Protein 4K3F (pdb70)

Secondary structure (DSSP, 8-state):
-PEEEEEEE-IIIIIHHHHHHHHHHHTTTEEEEEEE-SSSSHHHHHHHTTSSSEEEEEEHHHHHHHHHHHT---EEEEEEEE---EE--SS-SSGGGPPTT-EEEEESSHHHHHHHHHHHHHTTSSEE-TT--TT--GGGEEE-TT--EEEEE-GGGHHHHGGG---EE-HHHHHHTT--HHHH-SEE--SSSS--EEEEE-TTTTTS---HHHHHTTSHHHHHHHHHHHTTSSEE--

Nearest PDB structures (foldseek):
  4ib2-assembly2_B  TM=9.755E-01  e=3.913E-33  Mediterraneibacter gnavus ATCC 29149
  4yah-assembly1_X  TM=9.672E-01  e=7.968E-31  Escherichia coli K-12
  4ote-assembly2_B  TM=9.518E-01  e=3.586E-29  Clostridioides difficile 630
  6dzx-assembly5_E  TM=9.519E-01  e=4.952E-28  Neisseria meningitidis alpha153
  4ntl-assembly1_A-2  TM=8.467E-01  e=1.248E-28  Enterococcus faecalis V583

CATH classification: 3.40.190.10 (+1 more: 3.40.190.10)

InterPro domains:
  IPR004872 Lipoprotein NlpA family [PF03180] (25-260)
  IPR004872 Lipoprotein NlpA family [PIRSF002854] (9-260)
  IPR004872 Lipoprotein NlpA family [PTHR30429] (2-260)
  IPR004872 Lipoprotein NlpA family [TIGR00363] (45-259)

Sequence (238 aa):
GAESLTVAATPVPHAEILNVVKPLLAKEGVDLKIKKEFTDYVQPNVQVSEKKRLDANFFQHQPYLDEFNKAKGTDLVAVTGVHIEPLGAYSSKYKKLDDELPSSGATVVIPNDATNGGRALLLLLDKKAGVIIKLKDNKSITATPKDIVDNPKNIIKKIRREELEAATLPRVLTQQVDALINTNYALEAKLNPTKDALAIEGSDSPYVNILVARPDNKDSDAQKLAKALHSAEIKQFIQEKYKGAVVPAF

B-factor: mean 22.26, std 10.12, range [9.35, 93.63]

Foldseek 3Di:
DAAEAEEEEAVPPTVVLVVLLQVVLVVVRHHYHYHYDNADQVRVVCQQVVNGFWYWYFFDVSVVVNCVVVVGAKFFQAFFWFQKWFFFAPADQAPVPAAQQFEEEWAPDQQRQLCVVVQCCVRPQFNFDPPDDSRDDPVRTPGHPSNYDYHHDHQLCFLVCRHVGSYTHGLSNCVVSVHQRVPGGNTIDDRPDSIGITMIGHPVPSPPPSVSVNVSSVDPSSQVCQCVVNVPSMHTPD

Structure (mmCIF, N/CA/C/O backbone):
data_4K3F
#
_entry.id   4K3F
#
_cell.length_a   99.577
_cell.length_b   40.509
_cell.length_c   60.813
_cell.angle_alpha   90.000
_cell.angle_beta   90.000
_cell.angle_gamma   90.000
#
_symmetry.space_group_name_H-M   'P 21 21 2'
#
loop_
_entity.id
_entity.type
_entity.pdbx_description
1 polymer 'Probable TonB-dependent receptor'
2 non-polymer SELENOMETHIONINE
3 non-polymer 'CHLORIDE ION'
4 non-polymer 'SULFATE ION'
5 non-polymer GLYCEROL
6 water water
#
loop_
_atom_site.group_PDB
_atom_site.id
_atom_site.type_symbol
_atom_site.label_atom_id
_atom_site.label_alt_id
_atom_site.label_comp_id
_atom_site.label_asym_id
_atom_site.label_entity_id
_atom_site.label_seq_id
_atom_site.pdbx_PDB_ins_code
_atom_site.Cartn_x
_atom_site.Cartn_y
_atom_site.Cartn_z
_atom_site.occupancy
_atom_site.B_iso_or_equiv
_atom_site.auth_seq_id
_atom_site.auth_comp_id
_atom_site.auth_asym_id
_atom_site.auth_atom_id
_atom_site.pdbx_PDB_model_num
ATOM 1 N N . GLY A 1 1 ? 9.804 -13.672 -14.213 1.00 28.98 0 GLY A N 1
ATOM 2 C CA . GLY A 1 1 ? 9.317 -13.617 -12.804 1.00 29.20 0 GLY A CA 1
ATOM 3 C C . GLY A 1 1 ? 9.853 -12.378 -12.111 1.00 25.03 0 GLY A C 1
ATOM 4 O O . GLY A 1 1 ? 10.651 -11.645 -12.667 1.00 24.95 0 GLY A O 1
ATOM 5 N N . ALA A 1 2 ? 9.365 -12.137 -10.907 1.00 27.21 22 ALA A N 1
ATOM 6 C CA . ALA A 1 2 ? 9.729 -10.952 -10.128 1.00 26.49 22 ALA A CA 1
ATOM 7 C C . ALA A 1 2 ? 11.198 -10.974 -9.663 1.00 23.89 22 ALA A C 1
ATOM 8 O O . ALA A 1 2 ? 11.760 -12.048 -9.442 1.00 26.46 22 ALA A O 1
ATOM 10 N N . GLU A 1 3 ? 11.765 -9.780 -9.471 1.00 22.00 23 GLU A N 1
ATOM 11 C CA . GLU A 1 3 ? 13.065 -9.571 -8.834 1.00 20.06 23 GLU A CA 1
ATOM 12 C C . GLU A 1 3 ? 12.822 -9.485 -7.300 1.00 20.23 23 GLU A C 1
ATOM 13 O O . GLU A 1 3 ? 11.991 -8.709 -6.847 1.00 25.38 23 GLU A O 1
ATOM 19 N N . SER A 1 4 ? 13.538 -10.269 -6.523 1.00 17.82 24 SER A N 1
ATOM 20 C CA . SER A 1 4 ? 13.497 -10.196 -5.064 1.00 18.00 24 SER A CA 1
ATOM 21 C C . SER A 1 4 ? 14.234 -8.974 -4.539 1.00 19.74 24 SER A C 1
ATOM 22 O O . SER A 1 4 ? 15.351 -8.692 -4.973 1.00 17.81 24 SER A O 1
ATOM 25 N N . LEU A 1 5 ? 13.674 -8.315 -3.530 1.00 17.68 25 LEU A N 1
ATOM 26 C CA . LEU A 1 5 ? 14.342 -7.143 -2.911 1.00 15.23 25 LEU A CA 1
ATOM 27 C C . LEU A 1 5 ? 14.029 -7.162 -1.443 1.00 14.68 25 LEU A C 1
ATOM 28 O O . LEU A 1 5 ? 12.898 -6.976 -1.051 1.00 18.01 25 LEU A O 1
ATOM 33 N N . THR A 1 6 ? 15.027 -7.439 -0.611 1.00 16.72 26 THR A N 1
ATOM 34 C CA . THR A 1 6 ? 14.774 -7.571 0.814 1.00 15.48 26 THR A CA 1
ATOM 35 C C . THR A 1 6 ? 15.250 -6.293 1.533 1.00 16.84 26 THR A C 1
ATOM 36 O O . THR A 1 6 ? 16.345 -5.831 1.286 1.00 16.85 26 THR A O 1
ATOM 40 N N . VAL A 1 7 ? 14.412 -5.742 2.417 1.00 14.21 27 VAL A N 1
ATOM 41 C CA . VAL A 1 7 ? 14.648 -4.426 3.051 1.00 12.31 27 VAL A CA 1
ATOM 42 C C . VAL A 1 7 ? 14.377 -4.492 4.552 1.00 12.08 27 VAL A C 1
ATOM 43 O O . VAL A 1 7 ? 13.265 -4.865 4.975 1.00 16.11 27 VAL A O 1
ATOM 47 N N . ALA A 1 8 ? 15.405 -4.179 5.345 1.00 13.89 28 ALA A N 1
ATOM 48 C CA . ALA A 1 8 ? 15.216 -4.054 6.797 1.00 13.60 28 ALA A CA 1
ATOM 49 C C . ALA A 1 8 ? 14.696 -2.661 7.137 1.00 14.29 28 ALA A C 1
ATOM 50 O O . ALA A 1 8 ? 15.187 -1.659 6.604 1.00 15.20 28 ALA A O 1
ATOM 52 N N . ALA A 1 9 ? 13.763 -2.577 8.076 1.00 11.64 29 ALA A N 1
ATOM 53 C CA . ALA A 1 9 ? 13.157 -1.295 8.432 1.00 13.35 29 ALA A CA 1
ATOM 54 C C . ALA A 1 9 ? 12.701 -1.258 9.866 1.00 13.31 29 ALA A C 1
ATOM 55 O O . ALA A 1 9 ? 12.315 -2.299 10.400 1.00 14.50 29 ALA A O 1
ATOM 57 N N . THR A 1 10 ? 12.725 -0.079 10.477 1.00 14.22 30 THR A N 1
ATOM 58 C CA . THR A 1 10 ? 12.087 0.109 11.788 1.00 14.35 30 THR A CA 1
ATOM 59 C C . THR A 1 10 ? 10.562 0.143 11.544 1.00 14.80 30 THR A C 1
ATOM 60 O O . THR A 1 10 ? 10.058 0.381 10.432 1.00 14.45 30 THR A O 1
ATOM 64 N N . PRO A 1 11 ? 9.785 -0.187 12.570 1.00 14.47 31 PRO A N 1
ATOM 65 C CA . PRO A 1 11 ? 8.373 -0.472 12.274 1.00 16.18 31 PRO A CA 1
ATOM 66 C C . PRO A 1 11 ? 7.546 0.739 11.858 1.00 18.48 31 PRO A C 1
ATOM 67 O O . PRO A 1 11 ? 6.701 0.614 10.980 1.00 18.35 31 PRO A O 1
ATOM 71 N N . VAL A 1 12 ? 7.816 1.902 12.455 1.00 15.83 32 VAL A N 1
ATOM 72 C CA . VAL A 1 12 ? 6.990 3.089 12.224 1.00 16.30 32 VAL A CA 1
ATOM 73 C C . VAL A 1 12 ? 7.899 4.306 12.144 1.00 14.77 32 VAL A C 1
ATOM 74 O O . VAL A 1 12 ? 8.634 4.569 13.082 1.00 16.09 32 VAL A O 1
ATOM 78 N N . PRO A 1 13 ? 7.843 5.063 11.044 1.00 13.92 33 PRO A N 1
ATOM 79 C CA . PRO A 1 13 ? 7.002 4.926 9.862 1.00 13.54 33 PRO A CA 1
ATOM 80 C C . PRO A 1 13 ? 7.504 3.981 8.791 1.00 15.78 33 PRO A C 1
ATOM 81 O O . PRO A 1 13 ? 6.754 3.678 7.861 1.00 15.70 33 PRO A O 1
ATOM 85 N N . HIS A 1 14 ? 8.758 3.513 8.903 1.00 13.08 34 HIS A N 1
ATOM 86 C CA . HIS A 1 14 ? 9.442 2.950 7.745 1.00 13.15 34 HIS A CA 1
ATOM 87 C C . HIS A 1 14 ? 8.786 1.710 7.167 1.00 13.66 34 HIS A C 1
ATOM 88 O O . HIS A 1 14 ? 8.548 1.629 5.972 1.00 13.95 34 HIS A O 1
ATOM 95 N N . ALA A 1 15 ? 8.472 0.740 8.011 1.00 14.39 35 ALA A N 1
ATOM 96 C CA . ALA A 1 15 ? 7.875 -0.499 7.510 1.00 14.71 35 ALA A CA 1
ATOM 97 C C . ALA A 1 15 ? 6.433 -0.263 7.025 1.00 15.05 35 ALA A C 1
ATOM 98 O O . ALA A 1 15 ? 5.963 -0.904 6.082 1.00 16.78 35 ALA A O 1
ATOM 100 N N . GLU A 1 16 ? 5.755 0.717 7.617 1.00 14.67 36 GLU A N 1
ATOM 101 C CA . GLU A 1 16 ? 4.407 1.080 7.163 1.00 16.59 36 GLU A CA 1
ATOM 102 C C . GLU A 1 16 ? 4.510 1.650 5.734 1.00 15.87 36 GLU A C 1
ATOM 103 O O . GLU A 1 16 ? 3.752 1.278 4.854 1.00 16.82 36 GLU A O 1
ATOM 109 N N . ILE A 1 17 ? 5.425 2.588 5.533 1.00 13.58 37 ILE A N 1
ATOM 110 C CA . ILE A 1 17 ? 5.649 3.147 4.200 1.00 15.48 37 ILE A CA 1
ATOM 111 C C . ILE A 1 17 ? 5.945 2.061 3.182 1.00 16.46 37 ILE A C 1
ATOM 112 O O . ILE A 1 17 ? 5.388 2.046 2.074 1.00 15.97 37 ILE A O 1
ATOM 117 N N . LEU A 1 18 ? 6.860 1.154 3.542 1.00 13.93 38 LEU A N 1
ATOM 118 C CA . LEU A 1 18 ? 7.202 0.051 2.669 1.00 14.15 38 LEU A CA 1
ATOM 119 C C . LEU A 1 18 ? 6.024 -0.881 2.350 1.00 15.38 38 LEU A C 1
ATOM 120 O O . LEU A 1 18 ? 5.906 -1.305 1.184 1.00 16.34 38 LEU A O 1
ATOM 125 N N . ASN A 1 19 ? 5.138 -1.143 3.324 1.00 14.96 39 ASN A N 1
ATOM 126 C CA . ASN A 1 19 ? 3.949 -1.973 3.070 1.00 16.24 39 ASN A CA 1
ATOM 127 C C . ASN A 1 19 ? 3.013 -1.333 1.997 1.00 16.78 39 ASN A C 1
ATOM 128 O O . ASN A 1 19 ? 2.411 -2.028 1.189 1.00 16.42 39 ASN A O 1
ATOM 133 N N . VAL A 1 20 ? 2.955 -0.006 2.004 1.00 15.57 40 VAL A N 1
ATOM 134 C CA . VAL A 1 20 ? 2.101 0.735 1.057 1.00 17.85 40 VAL A CA 1
ATOM 135 C C . VAL A 1 20 ? 2.744 0.770 -0.329 1.00 15.98 40 VAL A C 1
ATOM 136 O O . VAL A 1 20 ? 2.023 0.789 -1.310 1.00 17.76 40 VAL A O 1
ATOM 140 N N . VAL A 1 21 ? 4.091 0.755 -0.404 1.00 15.99 41 VAL A N 1
ATOM 141 C CA . VAL A 1 21 ? 4.754 0.782 -1.734 1.00 15.94 41 VAL A CA 1
ATOM 142 C C . VAL A 1 21 ? 4.783 -0.607 -2.327 1.00 17.18 41 VAL A C 1
ATOM 143 O O . VAL A 1 21 ? 4.905 -0.739 -3.545 1.00 18.64 41 VAL A O 1
ATOM 147 N N . LYS A 1 22 ? 4.680 -1.633 -1.490 1.00 17.33 42 LYS A N 1
ATOM 148 C CA . LYS A 1 22 ? 4.935 -3.004 -1.966 1.00 17.88 42 LYS A CA 1
ATOM 149 C C . LYS A 1 22 ? 4.063 -3.409 -3.155 1.00 18.61 42 LYS A C 1
ATOM 150 O O . LYS A 1 22 ? 4.555 -3.933 -4.120 1.00 19.12 42 LYS A O 1
ATOM 156 N N . PRO A 1 23 ? 2.753 -3.121 -3.126 1.00 18.80 43 PRO A N 1
ATOM 157 C CA . PRO A 1 23 ? 1.955 -3.466 -4.329 1.00 19.26 43 PRO A CA 1
ATOM 158 C C . PRO A 1 23 ? 2.346 -2.740 -5.604 1.00 20.62 43 PRO A C 1
ATOM 159 O O . PRO A 1 23 ? 2.267 -3.341 -6.671 1.00 21.71 43 PRO A O 1
ATOM 163 N N . LEU A 1 24 ? 2.739 -1.474 -5.492 1.00 23.14 44 LEU A N 1
ATOM 164 C CA . LEU A 1 24 ? 3.218 -0.706 -6.642 1.00 24.03 44 LEU A CA 1
ATOM 165 C C . LEU A 1 24 ? 4.429 -1.379 -7.278 1.00 24.29 44 LEU A C 1
ATOM 166 O O . LEU A 1 24 ? 4.528 -1.473 -8.511 1.00 23.92 44 LEU A O 1
ATOM 171 N N . LEU A 1 25 ? 5.322 -1.876 -6.435 1.00 19.40 45 LEU A N 1
ATOM 172 C CA . LEU A 1 25 ? 6.512 -2.548 -6.923 1.00 20.32 45 LEU A CA 1
ATOM 173 C C . LEU A 1 25 ? 6.177 -3.876 -7.551 1.00 20.85 45 LEU A C 1
ATOM 174 O O . LEU A 1 25 ? 6.751 -4.228 -8.585 1.00 24.12 45 LEU A O 1
ATOM 179 N N . ALA A 1 26 ? 5.234 -4.603 -6.971 1.00 19.27 46 ALA A N 1
ATOM 180 C CA . ALA A 1 26 ? 4.801 -5.889 -7.548 1.00 23.08 46 ALA A CA 1
ATOM 181 C C . ALA A 1 26 ? 4.374 -5.707 -9.001 1.00 26.45 46 ALA A C 1
ATOM 182 O O . ALA A 1 26 ? 4.672 -6.550 -9.857 1.00 25.06 46 ALA A O 1
ATOM 184 N N . LYS A 1 27 ? 3.737 -4.572 -9.288 1.00 25.62 47 LYS A N 1
ATOM 185 C CA . LYS A 1 27 ? 3.263 -4.299 -10.641 1.00 28.54 47 LYS A CA 1
ATOM 186 C C . LYS A 1 27 ? 4.406 -3.954 -11.592 1.00 29.96 47 LYS A C 1
ATOM 187 O O . LYS A 1 27 ? 4.197 -3.976 -12.797 1.00 30.62 47 LYS A O 1
ATOM 193 N N . GLU A 1 28 ? 5.597 -3.632 -11.058 1.00 26.31 48 GLU A N 1
ATOM 194 C CA . GLU A 1 28 ? 6.797 -3.392 -11.870 1.00 25.87 48 GLU A CA 1
ATOM 195 C C . GLU A 1 28 ? 7.791 -4.548 -11.782 1.00 20.80 48 GLU A C 1
ATOM 196 O O . GLU A 1 28 ? 8.973 -4.365 -12.106 1.00 22.38 48 GLU A O 1
ATOM 202 N N . GLY A 1 29 ? 7.339 -5.710 -11.354 1.00 21.44 49 GLY A N 1
ATOM 203 C CA . GLY A 1 29 ? 8.154 -6.916 -11.389 1.00 22.24 49 GLY A CA 1
ATOM 204 C C . GLY A 1 29 ? 9.145 -7.015 -10.239 1.00 20.47 49 GLY A C 1
ATOM 205 O O . GLY A 1 29 ? 10.173 -7.696 -10.351 1.00 22.09 49 GLY A O 1
ATOM 206 N N . VAL A 1 30 ? 8.833 -6.362 -9.118 1.00 17.19 50 VAL A N 1
ATOM 207 C CA . VAL A 1 30 ? 9.709 -6.398 -7.958 1.00 19.60 50 VAL A CA 1
ATOM 208 C C . VAL A 1 30 ? 8.954 -6.889 -6.763 1.00 19.40 50 VAL A C 1
ATOM 209 O O . VAL A 1 30 ? 7.901 -6.351 -6.445 1.00 18.70 50 VAL A O 1
ATOM 213 N N . ASP A 1 31 ? 9.506 -7.906 -6.109 1.00 16.56 51 ASP A N 1
ATOM 214 C CA . ASP A 1 31 ? 8.885 -8.532 -4.936 1.00 19.19 51 ASP A CA 1
ATOM 215 C C . ASP A 1 31 ? 9.582 -8.048 -3.684 1.00 17.38 51 ASP A C 1
ATOM 216 O O . ASP A 1 31 ? 10.630 -8.566 -3.284 1.00 17.78 51 ASP A O 1
ATOM 221 N N . LEU A 1 32 ? 9.026 -6.987 -3.118 1.00 16.70 52 LEU A N 1
ATOM 222 C CA . LEU A 1 32 ? 9.596 -6.346 -1.933 1.00 16.49 52 LEU A CA 1
ATOM 223 C C . LEU A 1 32 ? 9.295 -7.141 -0.678 1.00 17.29 52 LEU A C 1
ATOM 224 O O . LEU A 1 32 ? 8.131 -7.372 -0.373 1.00 20.68 52 LEU A O 1
ATOM 229 N N . LYS A 1 33 ? 10.343 -7.557 0.038 1.00 18.00 53 LYS A N 1
ATOM 230 C CA . LYS A 1 33 ? 10.230 -8.369 1.258 1.00 17.46 53 LYS A CA 1
ATOM 231 C C . LYS A 1 33 ? 10.794 -7.579 2.416 1.00 19.68 53 LYS A C 1
ATOM 232 O O . LYS A 1 33 ? 12.019 -7.278 2.470 1.00 21.04 53 LYS A O 1
ATOM 238 N N . ILE A 1 34 ? 9.919 -7.238 3.350 1.00 18.23 54 ILE A N 1
ATOM 239 C CA . ILE A 1 34 ? 10.232 -6.273 4.402 1.00 18.09 54 ILE A CA 1
ATOM 240 C C . ILE A 1 34 ? 10.485 -7.061 5.686 1.00 16.39 54 ILE A C 1
ATOM 241 O O . ILE A 1 34 ? 9.705 -7.975 6.032 1.00 17.96 54 ILE A O 1
ATOM 246 N N . LYS A 1 35 ? 11.581 -6.722 6.359 1.00 15.48 55 LYS A N 1
ATOM 247 C CA A LYS A 1 35 ? 11.942 -7.351 7.627 0.50 16.84 55 LYS A CA 1
ATOM 248 C CA B LYS A 1 35 ? 11.959 -7.340 7.644 0.50 15.25 55 LYS A CA 1
ATOM 249 C C . LYS A 1 35 ? 12.051 -6.269 8.679 1.00 15.96 55 LYS A C 1
ATOM 250 O O . LYS A 1 35 ? 12.875 -5.351 8.550 1.00 15.72 55 LYS A O 1
ATOM 261 N N . GLU A 1 36 ? 11.243 -6.366 9.730 1.00 15.36 56 GLU A N 1
ATOM 262 C CA . GLU A 1 36 ? 11.232 -5.340 10.742 1.00 18.00 56 GLU A CA 1
ATOM 263 C C . GLU A 1 36 ? 12.291 -5.541 11.816 1.00 14.55 56 GLU A C 1
ATOM 264 O O . GLU A 1 36 ? 12.495 -6.665 12.259 1.00 16.33 56 GLU A O 1
ATOM 270 N N . PHE A 1 37 ? 12.936 -4.465 12.226 1.00 15.25 57 PHE A N 1
ATOM 271 C CA . PHE A 1 37 ? 13.915 -4.484 13.311 1.00 16.53 57 PHE A CA 1
ATOM 272 C C . PHE A 1 37 ? 13.582 -3.357 14.278 1.00 17.40 57 PHE A C 1
ATOM 273 O O . PHE A 1 37 ? 13.090 -2.312 13.868 1.00 17.80 57 PHE A O 1
ATOM 281 N N . THR A 1 38 ? 13.857 -3.533 15.570 1.00 17.63 58 THR A N 1
ATOM 282 C CA . THR A 1 38 ? 13.507 -2.484 16.501 1.00 17.39 58 THR A CA 1
ATOM 283 C C . THR A 1 38 ? 14.673 -1.528 16.839 1.00 20.23 58 THR A C 1
ATOM 284 O O . THR A 1 38 ? 14.475 -0.529 17.542 1.00 26.44 58 THR A O 1
ATOM 288 N N . ASP A 1 39 ? 15.884 -1.847 16.375 1.00 14.94 59 ASP A N 1
ATOM 289 C CA . ASP A 1 39 ? 17.089 -1.143 16.779 1.00 17.07 59 ASP A CA 1
ATOM 290 C C . ASP A 1 39 ? 17.799 -0.443 15.611 1.00 16.18 59 ASP A C 1
ATOM 291 O O . ASP A 1 39 ? 17.430 -0.620 14.449 1.00 17.14 59 ASP A O 1
ATOM 296 N N . TYR A 1 40 ? 18.817 0.335 15.958 1.00 14.63 60 TYR A N 1
ATOM 297 C CA . TYR A 1 40 ? 19.523 1.153 15.012 1.00 15.37 60 TYR A CA 1
ATOM 298 C C . TYR A 1 40 ? 20.855 0.548 14.526 1.00 15.96 60 TYR A C 1
ATOM 299 O O . TYR A 1 40 ? 21.599 1.194 13.804 1.00 14.89 60 TYR A O 1
ATOM 308 N N . VAL A 1 41 ? 21.123 -0.702 14.874 1.00 14.28 61 VAL A N 1
ATOM 309 C CA . VAL A 1 41 ? 22.403 -1.343 14.508 1.00 15.52 61 VAL A CA 1
ATOM 310 C C . VAL A 1 41 ? 22.196 -2.478 13.534 1.00 14.27 61 VAL A C 1
ATOM 311 O O . VAL A 1 41 ? 22.749 -2.483 12.416 1.00 14.20 61 VAL A O 1
ATOM 315 N N . GLN A 1 42 ? 21.352 -3.434 13.922 1.00 16.16 62 GLN A N 1
ATOM 316 C CA . GLN A 1 42 ? 21.192 -4.644 13.113 1.00 16.60 62 GLN A CA 1
ATOM 317 C C . GLN A 1 42 ? 20.756 -4.412 11.657 1.00 15.23 62 GLN A C 1
ATOM 318 O O . GLN A 1 42 ? 21.206 -5.167 10.775 1.00 16.02 62 GLN A O 1
ATOM 324 N N . PRO A 1 43 ? 19.912 -3.404 11.369 1.00 14.36 63 PRO A N 1
ATOM 325 C CA . PRO A 1 43 ? 19.578 -3.195 9.938 1.00 13.70 63 PRO A CA 1
ATOM 326 C C . PRO A 1 43 ? 20.816 -2.951 9.060 1.00 14.12 63 PRO A C 1
ATOM 327 O O . PRO A 1 43 ? 20.837 -3.400 7.891 1.00 15.45 63 PRO A O 1
ATOM 331 N N . ASN A 1 44 ? 21.843 -2.271 9.598 1.00 13.17 64 ASN A N 1
ATOM 332 C CA . ASN A 1 44 ? 23.034 -2.013 8.845 1.00 13.19 64 ASN A CA 1
ATOM 333 C C . ASN A 1 44 ? 23.907 -3.249 8.780 1.00 13.10 64 ASN A C 1
ATOM 334 O O . ASN A 1 44 ? 24.452 -3.596 7.741 1.00 15.14 64 ASN A O 1
ATOM 339 N N . VAL A 1 45 ? 24.048 -3.914 9.920 1.00 14.50 65 VAL A N 1
ATOM 340 C CA . VAL A 1 45 ? 24.842 -5.154 9.998 1.00 14.76 65 VAL A CA 1
ATOM 341 C C . VAL A 1 45 ? 24.288 -6.196 9.010 1.00 15.24 65 VAL A C 1
ATOM 342 O O . VAL A 1 45 ? 25.051 -6.856 8.320 1.00 16.76 65 VAL A O 1
ATOM 346 N N . GLN A 1 46 ? 22.960 -6.317 8.914 1.00 14.34 66 GLN A N 1
ATOM 347 C CA . GLN A 1 46 ? 22.343 -7.315 8.032 1.00 15.56 66 GLN A CA 1
ATOM 348 C C . GLN A 1 46 ? 22.662 -7.038 6.576 1.00 14.29 66 GLN A C 1
ATOM 349 O O . GLN A 1 46 ? 22.901 -7.944 5.774 1.00 14.74 66 GLN A O 1
ATOM 355 N N . VAL A 1 47 ? 22.697 -5.761 6.213 1.00 13.29 67 VAL A N 1
ATOM 356 C CA . VAL A 1 47 ? 23.015 -5.409 4.818 1.00 12.30 67 VAL A CA 1
ATOM 357 C C . VAL A 1 47 ? 24.499 -5.636 4.501 1.00 14.20 67 VAL A C 1
ATOM 358 O O . VAL A 1 47 ? 24.851 -6.229 3.472 1.00 15.59 67 VAL A O 1
ATOM 362 N N . SER A 1 48 ? 25.333 -5.181 5.409 1.00 15.03 68 SER A N 1
ATOM 363 C CA . SER A 1 48 ? 26.788 -5.300 5.258 1.00 14.24 68 SER A CA 1
ATOM 364 C C . SER A 1 48 ? 27.229 -6.742 5.252 1.00 16.57 68 SER A C 1
ATOM 365 O O . SER A 1 48 ? 28.147 -7.072 4.518 1.00 20.30 68 SER A O 1
ATOM 368 N N . GLU A 1 49 ? 26.533 -7.588 6.019 1.00 15.65 69 GLU A N 1
ATOM 369 C CA . GLU A 1 49 ? 26.791 -9.043 6.038 1.00 15.92 69 GLU A CA 1
ATOM 370 C C . GLU A 1 49 ? 26.119 -9.794 4.889 1.00 16.54 69 GLU A C 1
ATOM 371 O O . GLU A 1 49 ? 26.156 -11.043 4.847 1.00 16.39 69 GLU A O 1
ATOM 377 N N . LYS A 1 50 ? 25.538 -9.048 3.934 1.00 15.58 70 LYS A N 1
ATOM 378 C CA A LYS A 1 50 ? 24.970 -9.617 2.721 0.70 17.04 70 LYS A CA 1
ATOM 379 C CA B LYS A 1 50 ? 24.883 -9.586 2.725 0.30 17.66 70 LYS A CA 1
ATOM 380 C C . LYS A 1 50 ? 23.804 -10.590 3.060 1.00 17.31 70 LYS A C 1
ATOM 381 O O . LYS 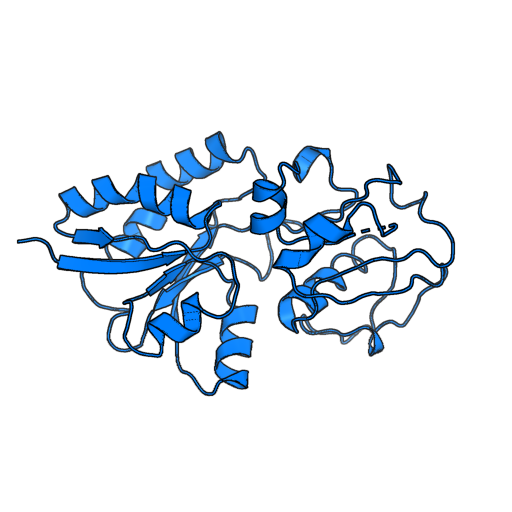A 1 50 ? 23.635 -11.634 2.406 1.00 20.59 70 LYS A O 1
ATOM 392 N N . ARG A 1 51 ? 23.040 -10.253 4.080 1.00 14.75 71 ARG A N 1
ATOM 393 C CA . ARG A 1 51 ? 21.898 -11.036 4.472 1.00 15.09 71 ARG A CA 1
ATOM 394 C C . ARG A 1 51 ? 20.643 -10.459 3.863 1.00 16.10 71 ARG A C 1
ATOM 395 O O . ARG A 1 51 ? 19.680 -11.194 3.586 1.00 21.05 71 ARG A O 1
ATOM 403 N N . LEU A 1 52 ? 20.604 -9.125 3.753 1.00 13.93 72 LEU A N 1
ATOM 404 C CA . LEU A 1 52 ? 19.444 -8.421 3.185 1.00 15.27 72 LEU A CA 1
ATOM 405 C C . LEU A 1 52 ? 20.025 -7.421 2.186 1.00 13.86 72 LEU A C 1
ATOM 406 O O . LEU A 1 52 ? 21.201 -7.029 2.305 1.00 13.65 72 LEU A O 1
ATOM 411 N N . ASP A 1 53 ? 19.216 -7.009 1.219 1.00 15.67 73 ASP A N 1
ATOM 412 C CA . ASP A 1 53 ? 19.691 -6.159 0.147 1.00 14.54 73 ASP A CA 1
ATOM 413 C C . ASP A 1 53 ? 19.842 -4.642 0.515 1.00 14.45 73 ASP A C 1
ATOM 414 O O . ASP A 1 53 ? 20.729 -3.969 0.011 1.00 13.50 73 ASP A O 1
ATOM 419 N N . ALA A 1 54 ? 19.000 -4.156 1.389 1.00 12.28 74 ALA A N 1
ATOM 420 C CA . ALA A 1 54 ? 18.889 -2.737 1.696 1.00 11.15 74 ALA A CA 1
ATOM 421 C C . ALA A 1 54 ? 18.219 -2.519 3.044 1.00 13.45 74 ALA A C 1
ATOM 422 O O . ALA A 1 54 ? 17.726 -3.452 3.678 1.00 14.14 74 ALA A O 1
ATOM 424 N N . ASN A 1 55 ? 18.254 -1.289 3.517 1.00 12.76 75 ASN A N 1
ATOM 425 C CA . ASN A 1 55 ? 17.520 -0.919 4.710 1.00 12.83 75 ASN A CA 1
ATOM 426 C C . ASN A 1 55 ? 16.934 0.489 4.599 1.00 12.74 75 ASN A C 1
ATOM 427 O O . ASN A 1 55 ? 17.340 1.306 3.759 1.00 12.01 75 ASN A O 1
ATOM 432 N N . PHE A 1 56 ? 16.021 0.766 5.515 1.00 11.01 76 PHE A N 1
ATOM 433 C CA . PHE A 1 56 ? 15.295 2.043 5.544 1.00 11.74 76 PHE A CA 1
ATOM 434 C C . PHE A 1 56 ? 14.943 2.347 6.978 1.00 12.32 76 PHE A C 1
ATOM 435 O O . PHE A 1 56 ? 13.967 1.852 7.503 1.00 11.56 76 PHE A O 1
ATOM 443 N N . PHE A 1 57 ? 15.784 3.180 7.597 1.00 12.72 77 PHE A N 1
ATOM 444 C CA . PHE A 1 57 ? 15.671 3.475 9.048 1.00 11.85 77 PHE A CA 1
ATOM 445 C C . PHE A 1 57 ? 16.492 4.648 9.534 1.00 14.02 77 PHE A C 1
ATOM 446 O O . PHE A 1 57 ? 16.247 5.088 10.615 1.00 13.58 77 PHE A O 1
ATOM 454 N N . GLN A 1 58 ? 17.477 5.117 8.784 1.00 12.27 78 GLN A N 1
ATOM 455 C CA . GLN A 1 58 ? 18.491 6.068 9.339 1.00 10.80 78 GLN A CA 1
ATOM 456 C C . GLN A 1 58 ? 18.590 7.301 8.469 1.00 12.94 78 GLN A C 1
ATOM 457 O O . GLN A 1 58 ? 18.070 7.321 7.335 1.00 11.90 78 GLN A O 1
ATOM 463 N N . HIS A 1 59 ? 19.247 8.327 9.004 1.00 10.71 79 HIS A N 1
ATOM 464 C CA . HIS A 1 59 ? 19.585 9.503 8.232 1.00 11.11 79 HIS A CA 1
ATOM 465 C C . HIS A 1 59 ? 21.063 9.430 7.832 1.00 11.92 79 HIS A C 1
ATOM 466 O O . HIS A 1 59 ? 21.803 8.542 8.229 1.00 12.20 79 HIS A O 1
ATOM 473 N N . GLN A 1 60 ? 21.476 10.335 6.973 1.00 11.54 80 GLN A N 1
ATOM 474 C CA . GLN A 1 60 ? 22.835 10.285 6.408 1.00 12.84 80 GLN A CA 1
ATOM 475 C C . GLN A 1 60 ? 23.906 10.520 7.443 1.00 12.40 80 GLN A C 1
ATOM 476 O O . GLN A 1 60 ? 24.921 9.821 7.433 1.00 11.58 80 GLN A O 1
ATOM 482 N N . PRO A 1 61 ? 23.719 11.500 8.357 1.00 12.62 81 PRO A N 1
ATOM 483 C CA . PRO A 1 61 ? 24.759 11.609 9.373 1.00 12.17 81 PRO A CA 1
ATOM 484 C C . PRO A 1 61 ? 25.009 10.315 10.138 1.00 13.69 81 PRO A C 1
ATOM 485 O O . PRO A 1 61 ? 26.152 9.938 10.364 1.00 11.77 81 PRO A O 1
ATOM 489 N N . TYR A 1 62 ? 23.960 9.625 10.484 1.00 13.34 82 TYR A N 1
ATOM 490 C CA . TYR A 1 62 ? 24.067 8.349 11.211 1.00 11.64 82 TYR A CA 1
ATOM 491 C C . TYR A 1 62 ? 24.814 7.301 10.368 1.00 13.30 82 TYR A C 1
ATOM 492 O O . TYR A 1 62 ? 25.727 6.621 10.868 1.00 13.47 82 TYR A O 1
ATOM 501 N N . LEU A 1 63 ? 24.472 7.218 9.101 1.00 12.04 83 LEU A N 1
ATOM 502 C CA . LEU A 1 63 ? 25.092 6.262 8.193 1.00 10.55 83 LEU A CA 1
ATOM 503 C C . LEU A 1 63 ? 26.578 6.530 8.120 1.00 11.44 83 LEU A C 1
ATOM 504 O O . LEU A 1 63 ? 27.397 5.611 8.143 1.00 11.56 83 LEU A O 1
ATOM 509 N N . ASP A 1 64 ? 26.923 7.794 7.896 1.00 12.02 84 ASP A N 1
ATOM 510 C CA . ASP A 1 64 ? 28.342 8.125 7.699 1.00 13.42 84 ASP A CA 1
ATOM 511 C C . ASP A 1 64 ? 29.178 7.736 8.944 1.00 10.88 84 ASP A C 1
ATOM 512 O O . ASP A 1 64 ? 30.307 7.154 8.851 1.00 12.27 84 ASP A O 1
ATOM 517 N N . GLU A 1 65 ? 28.645 8.072 10.128 1.00 13.73 85 GLU A N 1
ATOM 518 C CA . GLU A 1 65 ? 29.277 7.715 11.379 1.00 12.83 85 GLU A CA 1
ATOM 519 C C . GLU A 1 65 ? 29.310 6.213 11.589 1.00 14.63 85 GLU A C 1
ATOM 520 O O . GLU A 1 65 ? 30.319 5.664 12.060 1.00 15.34 85 GLU A O 1
ATOM 526 N N . PHE A 1 66 ? 28.213 5.523 11.187 1.00 11.41 86 PHE A N 1
ATOM 527 C CA . PHE A 1 66 ? 28.179 4.066 11.303 1.00 13.42 86 PHE A CA 1
ATOM 528 C C . PHE A 1 66 ? 29.262 3.428 10.416 1.00 15.95 86 PHE A C 1
ATOM 529 O O . PHE A 1 66 ? 30.029 2.572 10.863 1.00 14.28 86 PHE A O 1
ATOM 537 N N . ASN A 1 67 ? 29.370 3.835 9.154 1.00 14.03 87 ASN A N 1
ATOM 538 C CA . ASN A 1 67 ? 30.430 3.310 8.308 1.00 14.75 87 ASN A CA 1
ATOM 539 C C . ASN A 1 67 ? 31.823 3.592 8.840 1.00 15.41 87 ASN A C 1
ATOM 540 O O . ASN A 1 67 ? 32.728 2.747 8.745 1.00 16.38 87 ASN A O 1
ATOM 545 N N . LYS A 1 68 ? 32.013 4.789 9.384 1.00 13.19 88 LYS A N 1
ATOM 546 C CA . LYS A 1 68 ? 33.288 5.127 10.009 1.00 14.86 88 LYS A CA 1
ATOM 547 C C . LYS A 1 68 ? 33.580 4.177 11.187 1.00 16.74 88 LYS A C 1
ATOM 548 O O . LYS A 1 68 ? 34.656 3.572 11.245 1.00 17.07 88 LYS A O 1
ATOM 554 N N . ALA A 1 69 ? 32.619 4.036 12.102 1.00 17.00 89 ALA A N 1
ATOM 555 C CA . ALA A 1 69 ? 32.826 3.233 13.297 1.00 15.38 89 ALA A CA 1
ATOM 556 C C . ALA A 1 69 ? 33.037 1.757 12.993 1.00 18.59 89 ALA A C 1
ATOM 557 O O . ALA A 1 69 ? 33.853 1.098 13.618 1.00 20.47 89 ALA A O 1
ATOM 559 N N . LYS A 1 70 ? 32.275 1.237 12.049 1.00 16.40 90 LYS A N 1
ATOM 560 C CA . LYS A 1 70 ? 32.307 -0.183 11.751 1.00 21.57 90 LYS A CA 1
ATOM 561 C C . LYS A 1 70 ? 33.207 -0.598 10.602 1.00 22.19 90 LYS A C 1
ATOM 562 O O . LYS A 1 70 ? 33.373 -1.787 10.346 1.00 24.72 90 LYS A O 1
ATOM 568 N N . GLY A 1 71 ? 33.748 0.365 9.873 1.00 20.08 91 GLY A N 1
ATOM 569 C CA . GLY A 1 71 ? 34.552 0.101 8.675 1.00 20.05 91 GLY A CA 1
ATOM 570 C C . GLY A 1 71 ? 33.791 -0.500 7.506 1.00 22.38 91 GLY A C 1
ATOM 571 O O . GLY A 1 71 ? 34.326 -1.316 6.758 1.00 25.94 91 GLY A O 1
ATOM 572 N N . THR A 1 72 ? 32.539 -0.085 7.358 1.00 20.80 92 THR A N 1
ATOM 573 C CA . THR A 1 72 ? 31.671 -0.592 6.285 1.00 19.62 92 THR A CA 1
ATOM 574 C C . THR A 1 72 ? 31.509 0.433 5.178 1.00 19.56 92 THR A C 1
ATOM 575 O O . THR A 1 72 ? 32.011 1.560 5.251 1.00 18.19 92 THR A O 1
ATOM 579 N N . ASP A 1 73 ? 30.818 0.040 4.124 1.00 19.84 93 ASP A N 1
ATOM 580 C CA . ASP A 1 73 ? 30.726 0.932 2.974 1.00 21.29 93 ASP A CA 1
ATOM 581 C C . ASP A 1 73 ? 29.338 0.931 2.389 1.00 15.92 93 ASP A C 1
ATOM 582 O O . ASP A 1 73 ? 29.147 0.921 1.154 1.00 19.11 93 ASP A O 1
ATOM 587 N N . LEU A 1 74 ? 28.338 0.990 3.270 1.00 13.91 94 LEU A N 1
ATOM 588 C CA . LEU A 1 74 ? 26.968 1.130 2.848 1.00 12.75 94 LEU A CA 1
ATOM 589 C C . LEU A 1 74 ? 26.746 2.510 2.227 1.00 15.15 94 LEU A C 1
ATOM 590 O O . LEU A 1 74 ? 27.388 3.480 2.617 1.00 15.45 94 LEU A O 1
ATOM 595 N N . VAL A 1 75 ? 25.830 2.582 1.275 1.00 14.26 95 VAL A N 1
ATOM 596 C CA . VAL A 1 75 ? 25.648 3.810 0.489 1.00 12.98 95 VAL A CA 1
ATOM 597 C C . VAL A 1 75 ? 24.170 4.200 0.458 1.00 12.74 95 VAL A C 1
ATOM 598 O O . VAL A 1 75 ? 23.230 3.391 0.336 1.00 13.59 95 VAL A O 1
ATOM 602 N N . ALA A 1 76 ? 23.950 5.497 0.495 1.00 11.82 96 ALA A N 1
ATOM 603 C CA . ALA A 1 76 ? 22.610 6.015 0.401 1.00 14.32 96 ALA A CA 1
ATOM 604 C C . ALA A 1 76 ? 22.081 5.923 -1.032 1.00 15.78 96 ALA A C 1
ATOM 605 O O . ALA A 1 76 ? 22.788 6.169 -1.971 1.00 15.51 96 ALA A O 1
ATOM 607 N N . VAL A 1 77 ? 20.815 5.604 -1.178 1.00 14.31 97 VAL A N 1
ATOM 608 C CA . VAL A 1 77 ? 20.150 5.475 -2.485 1.00 16.06 97 VAL A CA 1
ATOM 609 C C . VAL A 1 77 ? 19.258 6.685 -2.772 1.00 17.94 97 VAL A C 1
ATOM 610 O O . VAL A 1 77 ? 19.380 7.319 -3.856 1.00 17.98 97 VAL A O 1
ATOM 614 N N . THR A 1 78 ? 18.394 7.020 -1.816 1.00 15.54 98 THR A N 1
ATOM 615 C CA . THR A 1 78 ? 17.500 8.162 -1.957 1.00 15.82 98 THR A CA 1
ATOM 616 C C . THR A 1 78 ? 16.928 8.576 -0.636 1.00 16.21 98 THR A C 1
ATOM 617 O O . THR A 1 78 ? 16.917 7.790 0.315 1.00 16.68 98 THR A O 1
ATOM 621 N N . GLY A 1 79 ? 16.498 9.833 -0.566 1.00 14.02 99 GLY A N 1
ATOM 622 C CA . GLY A 1 79 ? 15.885 10.368 0.615 1.00 14.06 99 GLY A CA 1
ATOM 623 C C . GLY A 1 79 ? 14.384 10.252 0.525 1.00 19.31 99 GLY A C 1
ATOM 624 O O . GLY A 1 79 ? 13.797 10.329 -0.552 1.00 21.37 99 GLY A O 1
ATOM 625 N N . VAL A 1 80 ? 13.747 10.030 1.652 1.00 13.95 100 VAL A N 1
ATOM 626 C CA . VAL A 1 80 ? 12.341 9.795 1.677 1.00 13.48 100 VAL A CA 1
ATOM 627 C C . VAL A 1 80 ? 11.564 10.793 2.513 1.00 14.15 100 VAL A C 1
ATOM 628 O O . VAL A 1 80 ? 10.611 11.371 2.012 1.00 17.83 100 VAL A O 1
ATOM 632 N N . HIS A 1 81 ? 11.929 10.955 3.789 1.00 12.46 101 HIS A N 1
ATOM 633 C CA . HIS A 1 81 ? 11.166 11.767 4.708 1.00 15.55 101 HIS A CA 1
ATOM 634 C C . HIS A 1 81 ? 12.026 12.300 5.823 1.00 15.75 101 HIS A C 1
ATOM 635 O O . HIS A 1 81 ? 13.159 11.842 6.020 1.00 15.03 101 HIS A O 1
ATOM 642 N N . ILE A 1 82 ? 11.477 13.273 6.534 1.00 14.44 102 ILE A N 1
ATOM 643 C CA . ILE A 1 82 ? 12.146 13.835 7.714 1.00 14.81 102 ILE A CA 1
ATOM 644 C C . ILE A 1 82 ? 11.231 13.585 8.892 1.00 16.06 102 ILE A C 1
ATOM 645 O O . ILE A 1 82 ? 9.992 13.612 8.744 1.00 17.49 102 ILE A O 1
ATOM 650 N N . GLU A 1 83 ? 11.817 13.351 10.058 1.00 16.33 103 GLU A N 1
ATOM 651 C CA . GLU A 1 83 ? 11.074 13.136 11.319 1.00 16.82 103 GLU A CA 1
ATOM 652 C C . GLU A 1 83 ? 11.536 14.170 12.318 1.00 16.86 103 GLU A C 1
ATOM 653 O O . GLU A 1 83 ? 12.415 13.893 13.116 1.00 18.01 103 GLU A O 1
ATOM 659 N N . PRO A 1 84 ? 10.964 15.380 12.282 1.00 15.11 104 PRO A N 1
ATOM 660 C CA . PRO A 1 84 ? 11.464 16.403 13.206 1.00 14.34 104 PRO A CA 1
ATOM 661 C C . PRO A 1 84 ? 11.481 15.923 14.657 1.00 16.86 104 PRO A C 1
ATOM 662 O O . PRO A 1 84 ? 10.474 15.421 15.179 1.00 17.52 104 PRO A O 1
ATOM 666 N N . LEU A 1 85 ? 12.636 16.041 15.287 1.00 14.26 105 LEU A N 1
ATOM 667 C CA . LEU A 1 85 ? 12.835 15.493 16.639 1.00 15.38 105 LEU A CA 1
ATOM 668 C C . LEU A 1 85 ? 12.224 16.427 17.672 1.00 17.91 105 LEU A C 1
ATOM 669 O O . LEU A 1 85 ? 12.477 17.649 17.643 1.00 17.18 105 LEU A O 1
ATOM 674 N N . GLY A 1 86 ? 11.456 15.842 18.594 1.00 15.37 106 GLY A N 1
ATOM 675 C CA . GLY A 1 86 ? 10.844 16.555 19.670 1.00 16.81 106 GLY A CA 1
ATOM 676 C C . GLY A 1 86 ? 11.430 16.274 21.046 1.00 17.41 106 GLY A C 1
ATOM 677 O O . GLY A 1 86 ? 12.040 15.214 21.302 1.00 15.13 106 GLY A O 1
ATOM 678 N N . ALA A 1 87 ? 11.177 17.221 21.942 1.00 17.98 107 ALA A N 1
ATOM 679 C CA . ALA A 1 87 ? 11.446 17.115 23.379 1.00 17.08 107 ALA A CA 1
ATOM 680 C C . ALA A 1 87 ? 10.125 16.893 24.108 1.00 17.15 107 ALA A C 1
ATOM 681 O O . ALA A 1 87 ? 9.171 17.636 23.886 1.00 18.79 107 ALA A O 1
ATOM 683 N N . TYR A 1 88 ? 10.069 15.855 24.944 1.00 16.86 108 TYR A N 1
ATOM 684 C CA . TYR A 1 88 ? 8.868 15.425 25.613 1.00 17.69 108 TYR A CA 1
ATOM 685 C C . TYR A 1 88 ? 9.080 15.434 27.105 1.00 18.02 108 TYR A C 1
ATOM 686 O O . TYR A 1 88 ? 10.190 15.296 27.590 1.00 17.29 108 TYR A O 1
ATOM 695 N N . SER A 1 89 ? 7.994 15.626 27.843 1.00 19.01 109 SER A N 1
ATOM 696 C CA . SER A 1 89 ? 8.058 15.563 29.290 1.00 19.68 109 SER A CA 1
ATOM 697 C C . SER A 1 89 ? 6.746 15.011 29.848 1.00 22.59 109 SER A C 1
ATOM 698 O O . SER A 1 89 ? 5.686 15.406 29.416 1.00 25.28 109 SER A O 1
ATOM 701 N N . SER A 1 90 ? 6.848 14.112 30.826 1.00 22.73 110 SER A N 1
ATOM 702 C CA . SER A 1 90 ? 5.663 13.637 31.512 1.00 27.95 110 SER A CA 1
ATOM 703 C C . SER A 1 90 ? 5.339 14.528 32.709 1.00 29.79 110 SER A C 1
ATOM 704 O O . SER A 1 90 ? 4.288 14.343 33.308 1.00 34.01 110 SER A O 1
ATOM 707 N N . LYS A 1 91 ? 6.228 15.482 33.029 1.00 27.40 111 LYS A N 1
ATOM 708 C CA . LYS A 1 91 ? 6.176 16.260 34.288 1.00 31.16 111 LYS A CA 1
ATOM 709 C C . LYS A 1 91 ? 6.003 17.771 34.088 1.00 39.09 111 LYS A C 1
ATOM 710 O O . LYS A 1 91 ? 5.559 18.452 35.015 1.00 38.56 111 LYS A O 1
ATOM 716 N N . TYR A 1 92 ? 6.382 18.300 32.913 1.00 31.54 112 TYR A N 1
ATOM 717 C CA . TYR A 1 92 ? 6.328 19.739 32.641 1.00 30.23 112 TYR A CA 1
ATOM 718 C C . TYR A 1 92 ? 5.651 20.011 31.308 1.00 31.23 112 TYR A C 1
ATOM 719 O O . TYR A 1 92 ? 5.713 19.189 30.377 1.00 32.88 112 TYR A O 1
ATOM 728 N N . LYS A 1 93 ? 4.984 21.164 31.222 1.00 33.22 113 LYS A N 1
ATOM 729 C CA . LYS A 1 93 ? 4.147 21.538 30.085 1.00 28.21 113 LYS A CA 1
ATOM 730 C C . LYS A 1 93 ? 4.858 22.503 29.114 1.00 32.17 113 LYS A C 1
ATOM 731 O O . LYS A 1 93 ? 4.518 22.568 27.947 1.00 35.38 113 LYS A O 1
ATOM 733 N N . LYS A 1 94 ? 5.838 23.253 29.611 1.00 31.16 114 LYS A N 1
ATOM 734 C CA . LYS A 1 94 ? 6.620 24.160 28.782 1.00 29.62 114 LYS A CA 1
ATOM 735 C C . LYS A 1 94 ? 8.044 24.254 29.324 1.00 30.41 114 LYS A C 1
ATOM 736 O O . LYS A 1 94 ? 8.280 23.982 30.500 1.00 27.28 114 LYS A O 1
ATOM 742 N N . LEU A 1 95 ? 8.992 24.617 28.459 1.00 25.50 115 LEU A N 1
ATOM 743 C CA . LEU A 1 95 ? 10.424 24.657 28.844 1.00 26.92 115 LEU A CA 1
ATOM 744 C C . LEU A 1 95 ? 10.741 25.528 30.037 1.00 28.44 115 LEU A C 1
ATOM 745 O O . LEU A 1 95 ? 11.603 25.190 30.841 1.00 30.06 115 LEU A O 1
ATOM 750 N N A ASP A 1 96 ? 10.072 26.674 30.133 0.50 28.48 116 ASP A N 1
ATOM 751 N N B ASP A 1 96 ? 10.078 26.677 30.152 0.50 29.57 116 ASP A N 1
ATOM 752 C CA A ASP A 1 96 ? 10.294 27.581 31.242 0.50 28.56 116 ASP A CA 1
ATOM 753 C CA B ASP A 1 96 ? 10.370 27.568 31.262 0.50 30.30 116 ASP A CA 1
ATOM 754 C C A ASP A 1 96 ? 10.047 26.931 32.602 0.50 28.60 116 ASP A C 1
ATOM 755 C C B ASP A 1 96 ? 10.028 26.952 32.621 0.50 29.84 116 ASP A C 1
ATOM 756 O O A ASP A 1 96 ? 10.609 27.366 33.604 0.50 31.08 116 ASP A O 1
ATOM 757 O O B ASP A 1 96 ? 10.503 27.437 33.645 0.50 32.38 116 ASP A O 1
ATOM 766 N N . GLU A 1 97 ? 9.224 25.889 32.641 1.00 28.54 117 GLU A N 1
ATOM 767 C CA . GLU A 1 97 ? 8.942 25.179 33.906 1.00 27.86 117 GLU A CA 1
ATOM 768 C C . GLU A 1 97 ? 10.066 24.261 34.394 1.00 31.32 117 GLU A C 1
ATOM 769 O O . GLU A 1 97 ? 10.038 23.828 35.539 1.00 30.58 117 GLU A O 1
ATOM 775 N N . LEU A 1 98 ? 11.043 23.945 33.540 1.00 27.09 118 LEU A N 1
ATOM 776 C CA . LEU A 1 98 ? 12.093 22.986 33.938 1.00 26.69 118 LEU A CA 1
ATOM 777 C C . LEU A 1 98 ? 12.817 23.546 35.160 1.00 25.20 118 LEU A C 1
ATOM 778 O O . LEU A 1 98 ? 13.169 24.710 35.198 1.00 25.31 118 LEU A O 1
ATOM 783 N N . PRO A 1 99 ? 13.034 22.718 36.169 1.00 24.07 119 PRO A N 1
ATOM 784 C CA . PRO A 1 99 ? 13.685 23.185 37.366 1.00 26.63 119 PRO A CA 1
ATOM 785 C C . PRO A 1 99 ? 15.207 23.286 37.183 1.00 26.51 119 PRO A C 1
ATOM 786 O O . PRO A 1 99 ? 15.784 22.716 36.240 1.00 21.89 119 PRO A O 1
ATOM 790 N N A SER A 1 100 ? 15.857 23.994 38.097 0.50 21.94 120 SER A N 1
ATOM 791 N N B SER A 1 100 ? 15.857 24.003 38.088 0.50 22.68 120 SER A N 1
ATOM 792 C CA A SER A 1 100 ? 17.301 23.952 38.221 0.50 24.05 120 SER A CA 1
ATOM 793 C CA B SER A 1 100 ? 17.297 23.950 38.204 0.50 25.49 120 SER A CA 1
ATOM 794 C C A SER A 1 100 ? 17.714 22.516 38.445 0.50 21.89 120 SER A C 1
ATOM 795 C C B SER A 1 100 ? 17.698 22.510 38.423 0.50 22.66 120 SER A C 1
ATOM 796 O O A SER A 1 100 ? 17.080 21.807 39.213 0.50 23.59 120 SER A O 1
ATOM 797 O O B SER A 1 100 ? 17.033 21.792 39.157 0.50 24.61 120 SER A O 1
ATOM 802 N N . GLY A 1 101 ? 18.772 22.073 37.769 1.00 21.58 121 GLY A N 1
ATOM 803 C CA . GLY A 1 101 ? 19.223 20.691 37.872 1.00 19.55 121 GLY A CA 1
ATOM 804 C C . GLY A 1 101 ? 18.330 19.644 37.176 1.00 19.49 121 GLY A C 1
ATOM 805 O O . GLY A 1 101 ? 18.468 18.446 37.418 1.00 19.12 121 GLY A O 1
ATOM 806 N N . ALA A 1 102 ? 17.446 20.091 36.287 1.00 19.82 122 ALA A N 1
ATOM 807 C CA . ALA A 1 102 ? 16.614 19.201 35.512 1.00 20.27 122 ALA A CA 1
ATOM 808 C C . ALA A 1 102 ? 17.420 18.144 34.775 1.00 19.68 122 ALA A C 1
ATOM 809 O O . ALA A 1 102 ? 18.491 18.399 34.208 1.00 19.39 122 ALA A O 1
ATOM 811 N N . THR A 1 103 ? 16.856 16.929 34.797 1.00 18.65 123 THR A N 1
ATOM 812 C CA . THR A 1 103 ? 17.394 15.822 34.075 1.00 16.70 123 THR A CA 1
ATOM 813 C C . THR A 1 103 ? 16.783 15.790 32.693 1.00 16.44 123 THR A C 1
ATOM 814 O O . THR A 1 103 ? 15.563 15.684 32.533 1.00 16.79 123 THR A O 1
ATOM 818 N N . VAL A 1 104 ? 17.656 15.847 31.700 1.00 17.59 124 VAL A N 1
ATOM 819 C CA . VAL A 1 104 ? 17.252 15.835 30.281 1.00 15.36 124 VAL A CA 1
ATOM 820 C C . VAL A 1 104 ? 18.025 14.728 29.581 1.00 16.94 124 VAL A C 1
ATOM 821 O O . VAL A 1 104 ? 19.257 14.796 29.461 1.00 17.45 124 VAL A O 1
ATOM 825 N N . VAL A 1 105 ? 17.312 13.713 29.107 1.00 14.52 125 VAL A N 1
ATOM 826 C CA . VAL A 1 105 ? 17.966 12.571 28.486 1.00 14.82 125 VAL A CA 1
ATOM 827 C C . VAL A 1 105 ? 17.925 12.718 26.958 1.00 13.81 125 VAL A C 1
ATOM 828 O O . VAL A 1 105 ? 16.930 13.174 26.388 1.00 15.70 125 VAL A O 1
ATOM 832 N N . ILE A 1 106 ? 19.037 12.364 26.336 1.00 13.75 126 ILE A N 1
ATOM 833 C CA . ILE A 1 106 ? 19.175 12.423 24.880 1.00 14.14 126 ILE A CA 1
ATOM 834 C C . ILE A 1 106 ? 19.805 11.109 24.405 1.00 12.76 126 ILE A C 1
ATOM 835 O O . ILE A 1 106 ? 20.340 10.351 25.198 1.00 13.92 126 ILE A O 1
ATOM 840 N N . PRO A 1 107 ? 19.744 10.838 23.113 1.00 11.90 127 PRO A N 1
ATOM 841 C CA . PRO A 1 107 ? 20.418 9.631 22.635 1.00 12.23 127 PRO A CA 1
ATOM 842 C C . PRO A 1 107 ? 21.931 9.642 22.828 1.00 14.03 127 PRO A C 1
ATOM 843 O O . PRO A 1 107 ? 22.555 10.683 22.798 1.00 14.32 127 PRO A O 1
ATOM 847 N N . ASN A 1 108 ? 22.492 8.474 23.017 1.00 13.59 128 ASN A N 1
ATOM 848 C CA . ASN A 1 108 ? 23.938 8.356 23.316 1.00 14.87 128 ASN A CA 1
ATOM 849 C C . ASN A 1 108 ? 24.801 8.038 22.093 1.00 16.04 128 ASN A C 1
ATOM 850 O O . ASN A 1 108 ? 26.009 7.866 22.220 1.00 20.00 128 ASN A O 1
ATOM 855 N N . ASP A 1 109 ? 24.209 8.011 20.902 1.00 16.04 129 ASP A N 1
ATOM 856 C CA . ASP A 1 109 ? 25.011 7.873 19.684 1.00 14.61 129 ASP A CA 1
ATOM 857 C C . ASP A 1 109 ? 25.428 9.277 19.172 1.00 13.06 129 ASP A C 1
ATOM 858 O O . ASP A 1 109 ? 24.787 10.284 19.455 1.00 14.57 129 ASP A O 1
ATOM 863 N N . ALA A 1 110 ? 26.532 9.338 18.451 1.00 15.35 130 ALA A N 1
ATOM 864 C CA . ALA A 1 110 ? 27.132 10.634 18.171 1.00 14.27 130 ALA A CA 1
ATOM 865 C C . ALA A 1 110 ? 26.196 11.613 17.428 1.00 15.67 130 ALA A C 1
ATOM 866 O O . ALA A 1 110 ? 26.102 12.811 17.786 1.00 15.06 130 ALA A O 1
ATOM 868 N N . THR A 1 111 ? 25.517 11.140 16.378 1.00 13.44 131 THR A N 1
ATOM 869 C CA . THR A 1 111 ? 24.710 12.047 15.573 1.00 12.39 131 THR A CA 1
ATOM 870 C C . THR A 1 111 ? 23.355 12.393 16.175 1.00 13.34 131 THR A C 1
ATOM 871 O O . THR A 1 111 ? 22.942 13.529 16.113 1.00 14.86 131 THR A O 1
ATOM 875 N N . ASN A 1 112 ? 22.672 11.438 16.768 1.00 12.90 132 ASN A N 1
ATOM 876 C CA . ASN A 1 112 ? 21.401 11.770 17.406 1.00 13.27 132 ASN A CA 1
ATOM 877 C C . ASN A 1 112 ? 21.570 12.509 18.747 1.00 13.66 132 ASN A C 1
ATOM 878 O O . ASN A 1 112 ? 20.717 13.342 19.099 1.00 14.93 132 ASN A O 1
ATOM 883 N N . GLY A 1 113 ? 22.678 12.242 19.443 1.00 15.75 133 GLY A N 1
ATOM 884 C CA . GLY A 1 113 ? 23.053 13.023 20.628 1.00 13.45 133 GLY A CA 1
ATOM 885 C C . GLY A 1 113 ? 23.342 14.473 20.225 1.00 15.45 133 GLY A C 1
ATOM 886 O O . GLY A 1 113 ? 22.811 15.407 20.814 1.00 14.27 133 GLY A O 1
ATOM 887 N N . GLY A 1 114 ? 24.148 14.670 19.180 1.00 12.73 134 GLY A N 1
ATOM 888 C CA . GLY A 1 114 ? 24.499 16.008 18.733 1.00 12.97 134 GLY A CA 1
ATOM 889 C C . GLY A 1 114 ? 23.287 16.783 18.283 1.00 13.88 134 GLY A C 1
ATOM 890 O O . GLY A 1 114 ? 23.127 17.939 18.596 1.00 15.10 134 GLY A O 1
ATOM 891 N N . ARG A 1 115 ? 22.438 16.102 17.509 1.00 15.40 135 ARG A N 1
ATOM 892 C CA . ARG A 1 115 ? 21.170 16.631 17.056 1.00 14.25 135 ARG A CA 1
ATOM 893 C C . ARG A 1 115 ? 20.277 17.126 18.224 1.00 15.52 135 ARG A C 1
ATOM 894 O O . ARG A 1 115 ? 19.699 18.209 18.163 1.00 15.91 135 ARG A O 1
ATOM 902 N N . ALA A 1 116 ? 20.187 16.308 19.273 1.00 15.50 136 ALA A N 1
ATOM 903 C CA . ALA A 1 116 ? 19.433 16.657 20.460 1.00 12.90 136 ALA A CA 1
ATOM 904 C C . ALA A 1 116 ? 20.002 17.892 21.126 1.00 13.60 136 ALA A C 1
ATOM 905 O O . ALA A 1 116 ? 19.245 18.797 21.491 1.00 15.89 136 ALA A O 1
ATOM 907 N N . LEU A 1 117 ? 21.351 17.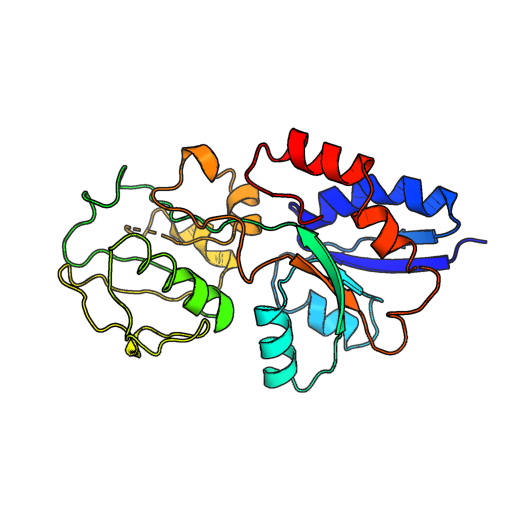954 21.255 1.00 13.05 137 LEU A N 1
ATOM 908 C CA . LEU A 1 117 ? 21.971 19.130 21.870 1.00 14.12 137 LEU A CA 1
ATOM 909 C C . LEU A 1 117 ? 21.683 20.389 21.030 1.00 14.82 137 LEU A C 1
ATOM 910 O O . LEU A 1 117 ? 21.469 21.481 21.575 1.00 15.23 137 LEU A O 1
ATOM 915 N N A LEU A 1 118 ? 21.703 20.244 19.709 0.50 14.54 138 LEU A N 1
ATOM 916 N N B LEU A 1 118 ? 21.713 20.240 19.710 0.50 14.40 138 LEU A N 1
ATOM 917 C CA A LEU A 1 118 ? 21.382 21.381 18.836 0.50 16.05 138 LEU A CA 1
ATOM 918 C CA B LEU A 1 118 ? 21.399 21.371 18.828 0.50 15.85 138 LEU A CA 1
ATOM 919 C C A LEU A 1 118 ? 19.945 21.875 19.005 0.50 14.21 138 LEU A C 1
ATOM 920 C C B LEU A 1 118 ? 19.950 21.865 18.974 0.50 14.06 138 LEU A C 1
ATOM 921 O O A LEU A 1 118 ? 19.702 23.081 18.952 0.50 15.65 138 LEU A O 1
ATOM 922 O O B LEU A 1 118 ? 19.705 23.067 18.870 0.50 15.41 138 LEU A O 1
ATOM 931 N N . LEU A 1 119 ? 19.003 20.963 19.224 1.00 14.04 139 LEU A N 1
ATOM 932 C CA . LEU A 1 119 ? 17.615 21.349 19.514 1.00 14.51 139 LEU A CA 1
ATOM 933 C C . LEU A 1 119 ? 17.572 22.081 20.856 1.00 15.78 139 LEU A C 1
ATOM 934 O O . LEU A 1 119 ? 16.887 23.107 20.990 1.00 15.66 139 LEU A O 1
ATOM 939 N N . LEU A 1 120 ? 18.283 21.579 21.870 1.00 14.78 140 LEU A N 1
ATOM 940 C CA . LEU A 1 120 ? 18.325 22.290 23.167 1.00 15.97 140 LEU A CA 1
ATOM 941 C C . LEU A 1 120 ? 18.903 23.704 22.981 1.00 18.68 140 LEU A C 1
ATOM 942 O O . LEU A 1 120 ? 18.455 24.687 23.624 1.00 17.36 140 LEU A O 1
ATOM 947 N N . ASP A 1 121 ? 19.900 23.825 22.107 1.00 16.05 141 ASP A N 1
ATOM 948 C CA . ASP A 1 121 ? 20.487 25.135 21.817 1.00 16.35 141 ASP A CA 1
ATOM 949 C C . ASP A 1 121 ? 19.446 26.034 21.099 1.00 19.06 141 ASP A C 1
ATOM 950 O O . ASP A 1 121 ? 19.230 27.202 21.474 1.00 17.99 141 ASP A O 1
ATOM 955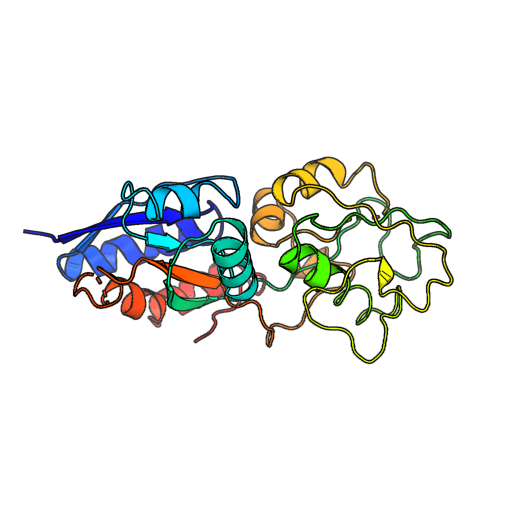 N N A LYS A 1 122 ? 18.776 25.481 20.094 0.50 18.82 142 LYS A N 1
ATOM 956 N N B LYS A 1 122 ? 18.792 25.461 20.092 0.50 18.82 142 LYS A N 1
ATOM 957 C CA A LYS A 1 122 ? 17.784 26.252 19.351 0.50 19.95 142 LYS A CA 1
ATOM 958 C CA B LYS A 1 122 ? 17.751 26.150 19.327 0.50 20.15 142 LYS A CA 1
ATOM 959 C C A LYS A 1 122 ? 16.689 26.752 20.277 0.50 19.91 142 LYS A C 1
ATOM 960 C C B LYS A 1 122 ? 16.687 26.718 20.249 0.50 19.78 142 LYS A C 1
ATOM 961 O O A LYS A 1 122 ? 16.251 27.890 20.154 0.50 20.63 142 LYS A O 1
ATOM 962 O O B LYS A 1 122 ? 16.283 27.867 20.103 0.50 20.66 142 LYS A O 1
ATOM 973 N N . ALA A 1 123 ? 16.278 25.902 21.218 1.00 18.97 143 ALA A N 1
ATOM 974 C CA . ALA A 1 123 ? 15.189 26.192 22.138 1.00 20.34 143 ALA A CA 1
ATOM 975 C C . ALA A 1 123 ? 15.602 27.064 23.337 1.00 21.52 143 ALA A C 1
ATOM 976 O O . ALA A 1 123 ? 14.747 27.455 24.129 1.00 23.76 143 ALA A O 1
ATOM 978 N N . GLY A 1 124 ? 16.897 27.357 23.452 1.00 22.27 144 GLY A N 1
ATOM 979 C CA . GLY A 1 124 ? 17.405 28.269 24.471 1.00 20.56 144 GLY A CA 1
ATOM 980 C C . GLY A 1 124 ? 17.578 27.674 25.846 1.00 20.82 144 GLY A C 1
ATOM 981 O O . GLY A 1 124 ? 17.684 28.416 26.815 1.00 23.57 144 GLY A O 1
ATOM 982 N N . VAL A 1 125 ? 17.620 26.352 25.949 1.00 17.40 145 VAL A N 1
ATOM 983 C CA . VAL A 1 125 ? 17.841 25.659 27.208 1.00 19.36 145 VAL A CA 1
ATOM 984 C C . VAL A 1 125 ? 19.304 25.725 27.625 1.00 21.78 145 VAL A C 1
ATOM 985 O O . VAL A 1 125 ? 19.616 25.983 28.794 1.00 23.55 145 VAL A O 1
ATOM 989 N N A ILE A 1 126 ? 20.193 25.507 26.662 0.50 20.47 146 ILE A N 1
ATOM 990 N N B ILE A 1 126 ? 20.196 25.420 26.685 0.50 19.60 146 ILE A N 1
ATOM 991 C CA A ILE A 1 126 ? 21.626 25.649 26.852 0.50 19.14 146 ILE A CA 1
ATOM 992 C CA B ILE A 1 126 ? 21.636 25.576 26.870 0.50 17.44 146 ILE A CA 1
ATOM 993 C C A ILE A 1 126 ? 22.138 26.426 25.669 0.50 19.36 146 ILE A C 1
ATOM 994 C C B ILE A 1 126 ? 22.160 26.315 25.651 0.50 18.78 146 ILE A C 1
ATOM 995 O O A ILE A 1 126 ? 21.384 26.730 24.736 0.50 19.86 146 ILE A O 1
ATOM 996 O O B ILE A 1 126 ? 21.408 26.519 24.688 0.50 19.33 146 ILE A O 1
ATOM 1005 N N . LYS A 1 127 ? 23.426 26.732 25.687 1.00 18.58 147 LYS A N 1
ATOM 1006 C CA . LYS A 1 127 ? 24.084 27.277 24.518 1.00 19.14 147 LYS A CA 1
ATOM 1007 C C . LYS A 1 127 ? 25.326 26.416 24.219 1.00 17.96 147 LYS A C 1
ATOM 1008 O O . LYS A 1 127 ? 26.040 26.000 25.135 1.00 19.01 147 LYS A O 1
ATOM 1014 N N . LEU A 1 128 ? 25.500 26.079 22.936 1.00 16.92 148 LEU A N 1
ATOM 1015 C CA . LEU A 1 128 ? 26.687 25.387 22.459 1.00 17.89 148 LEU A CA 1
ATOM 1016 C C . LEU A 1 128 ? 27.719 26.366 21.884 1.00 15.99 148 LEU A C 1
ATOM 1017 O O . LEU A 1 128 ? 27.363 27.465 21.436 1.00 17.42 148 LEU A O 1
ATOM 1022 N N . LYS A 1 129 ? 28.999 25.973 21.912 1.00 17.39 149 LYS A N 1
ATOM 1023 C CA . LYS A 1 129 ? 30.080 26.800 21.360 1.00 18.15 149 LYS A CA 1
ATOM 1024 C C . LYS A 1 129 ? 29.801 27.205 19.916 1.00 20.95 149 LYS A C 1
ATOM 1025 O O . LYS A 1 129 ? 29.129 26.485 19.180 1.00 20.70 149 LYS A O 1
ATOM 1031 N N . ASP A 1 130 ? 30.299 28.382 19.559 1.00 22.33 150 ASP A N 1
ATOM 1032 C CA . ASP A 1 130 ? 30.025 28.985 18.270 1.00 25.32 150 ASP A CA 1
ATOM 1033 C C . ASP A 1 130 ? 30.469 28.131 17.070 1.00 24.31 150 ASP A C 1
ATOM 1034 O O . ASP A 1 130 ? 29.826 28.124 16.024 1.00 28.50 150 ASP A O 1
ATOM 1039 N N . ASN A 1 131 ? 31.560 27.399 17.231 1.00 25.38 151 ASN A N 1
ATOM 1040 C CA . ASN A 1 131 ? 32.097 26.580 16.138 1.00 32.73 151 ASN A CA 1
ATOM 1041 C C . ASN A 1 131 ? 31.554 25.128 16.163 1.00 33.28 151 ASN A C 1
ATOM 1042 O O . ASN A 1 131 ? 32.159 24.218 15.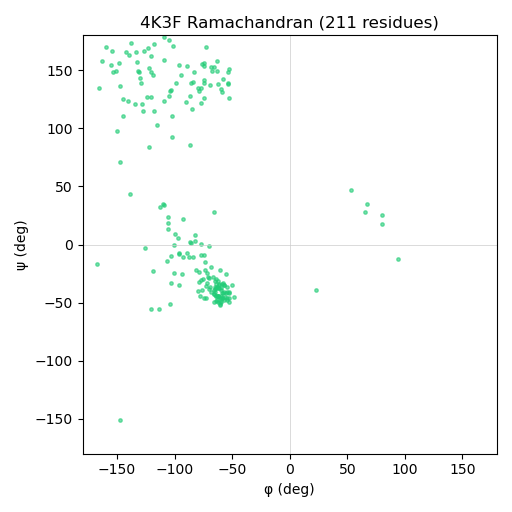590 1.00 31.91 151 ASN A O 1
ATOM 1047 N N . LYS A 1 132 ? 30.414 24.913 16.810 1.00 26.53 152 LYS A N 1
ATOM 1048 C CA . LYS A 1 132 ? 29.924 23.545 16.969 1.00 23.72 152 LYS A CA 1
ATOM 1049 C C . LYS A 1 132 ? 29.541 22.901 15.631 1.00 19.85 152 LYS A C 1
ATOM 1050 O O . LYS A 1 132 ? 29.128 23.577 14.704 1.00 21.53 152 LYS A O 1
ATOM 1056 N N . SER A 1 133 ? 29.644 21.571 15.588 1.00 17.90 153 SER A N 1
ATOM 1057 C CA . SER A 1 133 ? 29.187 20.778 14.460 1.00 19.58 153 SER A CA 1
ATOM 1058 C C . SER A 1 133 ? 27.951 20.014 14.873 1.00 20.66 153 SER A C 1
ATOM 1059 O O . SER A 1 133 ? 27.541 20.087 16.033 1.00 20.01 153 SER A O 1
ATOM 1062 N N . ILE A 1 134 ? 27.368 19.236 13.951 1.00 16.62 154 ILE A N 1
ATOM 1063 C CA . ILE A 1 134 ? 26.206 18.422 14.281 1.00 17.48 154 ILE A CA 1
ATOM 1064 C C . ILE A 1 134 ? 26.552 17.130 15.087 1.00 15.10 154 ILE A C 1
ATOM 1065 O O . ILE A 1 134 ? 25.655 16.416 15.491 1.00 18.49 154 ILE A O 1
ATOM 1070 N N . THR A 1 135 ? 27.838 16.918 15.387 1.00 16.17 155 THR A N 1
ATOM 1071 C CA . THR A 1 135 ? 28.214 15.886 16.347 1.00 15.40 155 THR A CA 1
ATOM 1072 C C . THR A 1 135 ? 28.729 16.528 17.652 1.00 17.31 155 THR A C 1
ATOM 1073 O O . THR A 1 135 ? 29.620 15.984 18.312 1.00 19.34 155 THR A O 1
ATOM 1077 N N . ALA A 1 136 ? 28.168 17.680 18.017 1.00 17.73 156 ALA A N 1
ATOM 1078 C CA . ALA A 1 136 ? 28.451 18.268 19.304 1.00 18.05 156 ALA A CA 1
ATOM 1079 C C . ALA A 1 136 ? 28.210 17.290 20.433 1.00 15.07 156 ALA A C 1
ATOM 1080 O O . ALA A 1 136 ? 27.359 16.397 20.327 1.00 16.15 156 ALA A O 1
ATOM 1082 N N . THR A 1 137 ? 28.967 17.472 21.517 1.00 16.61 157 THR A N 1
ATOM 1083 C CA . THR A 1 137 ? 28.802 16.701 22.742 1.00 16.56 157 THR A CA 1
ATOM 1084 C C . THR A 1 137 ? 28.559 17.643 23.916 1.00 16.73 157 THR A C 1
ATOM 1085 O O . THR A 1 137 ? 28.741 18.848 23.779 1.00 14.49 157 THR A O 1
ATOM 1089 N N . PRO A 1 138 ? 28.164 17.097 25.077 1.00 16.69 158 PRO A N 1
ATOM 1090 C CA . PRO A 1 138 ? 27.981 17.956 26.259 1.00 17.23 158 PRO A CA 1
ATOM 1091 C C . PRO A 1 138 ? 29.175 18.792 26.660 1.00 16.94 158 PRO A C 1
ATOM 1092 O O . PRO A 1 138 ? 28.988 19.854 27.281 1.00 18.01 158 PRO A O 1
ATOM 1096 N N . LYS A 1 139 ? 30.386 18.358 26.312 1.00 19.01 159 LYS A N 1
ATOM 1097 C CA . LYS A 1 139 ? 31.599 19.144 26.476 1.00 21.47 159 LYS A CA 1
ATOM 1098 C C . LYS A 1 139 ? 31.621 20.478 25.709 1.00 21.89 159 LYS A C 1
ATOM 1099 O O . LYS A 1 139 ? 32.393 21.379 26.052 1.00 22.37 159 LYS A O 1
ATOM 1101 N N . ASP A 1 140 ? 30.803 20.579 24.669 1.00 19.80 160 ASP A N 1
ATOM 1102 C CA . ASP A 1 140 ? 30.670 21.775 23.847 1.00 18.18 160 ASP A CA 1
ATOM 1103 C C . ASP A 1 140 ? 29.655 22.793 24.376 1.00 16.15 160 ASP A C 1
ATOM 1104 O O . ASP A 1 140 ? 29.456 23.837 23.753 1.00 16.35 160 ASP A O 1
ATOM 1109 N N . ILE A 1 141 ? 29.040 22.511 25.530 1.00 15.02 161 ILE A N 1
ATOM 1110 C CA . ILE A 1 141 ? 28.114 23.458 26.151 1.00 17.10 161 ILE A CA 1
ATOM 1111 C C . ILE A 1 141 ? 28.927 24.595 26.778 1.00 16.19 161 ILE A C 1
ATOM 1112 O O . ILE A 1 141 ? 29.864 24.350 27.573 1.00 17.56 161 ILE A O 1
ATOM 1117 N N . VAL A 1 142 ? 28.566 25.823 26.391 1.00 17.55 162 VAL A N 1
ATOM 1118 C CA . VAL A 1 142 ? 29.203 27.038 26.910 1.00 19.33 162 VAL A CA 1
ATOM 1119 C C . VAL A 1 142 ? 28.329 27.833 27.891 1.00 18.13 162 VAL A C 1
ATOM 1120 O O . VAL A 1 142 ? 28.821 28.722 28.545 1.00 16.06 162 VAL A O 1
ATOM 1124 N N . ASP A 1 143 ? 27.040 27.537 27.951 1.00 15.96 163 ASP A N 1
ATOM 1125 C CA . ASP A 1 143 ? 26.092 28.201 28.863 1.00 18.25 163 ASP A CA 1
ATOM 1126 C C . ASP A 1 143 ? 25.054 27.180 29.343 1.00 17.29 163 ASP A C 1
ATOM 1127 O O . ASP A 1 143 ? 24.378 26.544 28.552 1.00 17.26 163 ASP A O 1
ATOM 1132 N N . ASN A 1 144 ? 24.934 27.054 30.659 1.00 15.28 164 ASN A N 1
ATOM 1133 C CA . ASN A 1 144 ? 23.953 26.175 31.255 1.00 16.10 164 ASN A CA 1
ATOM 1134 C C . ASN A 1 144 ? 23.468 26.774 32.577 1.00 16.59 164 ASN A C 1
ATOM 1135 O O . ASN A 1 144 ? 23.798 26.268 33.698 1.00 17.34 164 ASN A O 1
ATOM 1140 N N . PRO A 1 145 ? 22.680 27.862 32.471 1.00 18.91 165 PRO A N 1
ATOM 1141 C CA . PRO A 1 145 ? 22.306 28.598 33.673 1.00 20.83 165 PRO A CA 1
ATOM 1142 C C . PRO A 1 145 ? 21.439 27.805 34.641 1.00 19.11 165 PRO A C 1
ATOM 1143 O O . PRO A 1 145 ? 21.544 27.986 35.859 1.00 21.28 165 PRO A O 1
ATOM 1147 N N . LYS A 1 146 ? 20.604 26.892 34.125 1.00 16.94 166 LYS A N 1
ATOM 1148 C CA . LYS A 1 146 ? 19.757 26.054 35.009 1.00 18.95 166 LYS A CA 1
ATOM 1149 C C . LYS A 1 146 ? 20.474 24.806 35.516 1.00 18.64 166 LYS A C 1
ATOM 1150 O O . LYS A 1 146 ? 19.889 23.987 36.228 1.00 20.16 166 LYS A O 1
ATOM 1156 N N . ASN A 1 147 ? 21.739 24.619 35.145 1.00 17.18 167 ASN A N 1
ATOM 1157 C CA . ASN A 1 147 ? 22.476 23.426 35.549 1.00 17.18 167 ASN A CA 1
ATOM 1158 C C . ASN A 1 147 ? 21.721 22.140 35.196 1.00 18.19 167 ASN A C 1
ATOM 1159 O O . ASN A 1 147 ? 21.644 21.177 35.974 1.00 18.03 167 ASN A O 1
ATOM 1164 N N A ILE A 1 148 ? 21.196 22.143 33.980 0.50 17.68 168 ILE A N 1
ATOM 1165 N N B ILE A 1 148 ? 21.143 22.134 34.001 0.50 18.72 168 ILE A N 1
ATOM 1166 C CA A ILE A 1 148 ? 20.623 20.960 33.369 0.50 16.96 168 ILE A CA 1
ATOM 1167 C CA B ILE A 1 148 ? 20.501 20.924 33.526 0.50 19.00 168 ILE A CA 1
ATOM 1168 C C A ILE A 1 148 ? 21.637 19.821 33.423 0.50 16.64 168 ILE A C 1
ATOM 1169 C C B ILE A 1 148 ? 21.566 19.837 33.405 0.50 17.95 168 ILE A C 1
ATOM 1170 O O A ILE A 1 148 ? 22.842 20.017 33.172 0.50 16.43 168 ILE A O 1
ATOM 1171 O O B ILE A 1 148 ? 22.722 20.088 33.020 0.50 19.00 168 ILE A O 1
ATOM 1180 N N . LYS A 1 149 ? 21.149 18.626 33.753 1.00 17.38 169 LYS A N 1
ATOM 1181 C CA A LYS A 1 149 ? 21.981 17.448 33.726 0.50 17.80 169 LYS A CA 1
ATOM 1182 C CA B LYS A 1 149 ? 21.992 17.455 33.711 0.50 17.33 169 LYS A CA 1
ATOM 1183 C C . LYS A 1 149 ? 21.651 16.702 32.442 1.00 17.83 169 LYS A C 1
ATOM 1184 O O . LYS A 1 149 ? 20.531 16.144 32.319 1.00 17.92 169 LYS A O 1
ATOM 1195 N N . ILE A 1 150 ? 22.605 16.660 31.524 1.00 17.40 170 ILE A N 1
ATOM 1196 C CA . ILE A 1 150 ? 22.387 15.978 30.246 1.00 16.40 170 ILE A CA 1
ATOM 1197 C C . ILE A 1 150 ? 22.689 14.515 30.442 1.00 19.66 170 ILE A C 1
ATOM 1198 O O . ILE A 1 150 ? 23.838 14.155 30.756 1.00 22.54 170 ILE A O 1
ATOM 1203 N N . ARG A 1 151 ? 21.667 13.672 30.274 1.00 17.03 171 ARG A N 1
ATOM 1204 C CA A ARG A 1 151 ? 21.800 12.242 30.397 0.60 17.31 171 ARG A CA 1
ATOM 1205 C CA B ARG A 1 151 ? 21.871 12.261 30.400 0.40 16.55 171 ARG A CA 1
ATOM 1206 C C . ARG A 1 151 ? 21.767 11.644 29.014 1.00 16.05 171 ARG A C 1
ATOM 1207 O O . ARG A 1 151 ? 21.026 12.134 28.169 1.00 18.27 171 ARG A O 1
ATOM 1222 N N . GLU A 1 152 ? 22.549 10.573 28.800 1.00 14.45 172 GLU A N 1
ATOM 1223 C CA A GLU A 1 152 ? 22.665 9.966 27.483 0.50 13.94 172 GLU A CA 1
ATOM 1224 C CA B GLU A 1 152 ? 22.634 9.958 27.486 0.50 14.06 172 GLU A CA 1
ATOM 1225 C C . GLU A 1 152 ? 22.400 8.461 27.598 1.00 14.22 172 GLU A C 1
ATOM 1226 O O . GLU A 1 152 ? 23.070 7.782 28.329 1.00 17.04 172 GLU A O 1
ATOM 1237 N N . LEU A 1 153 ? 21.400 7.990 26.872 1.00 14.78 173 LEU A N 1
ATOM 1238 C CA . LEU A 1 153 ? 21.008 6.578 26.850 1.00 13.89 173 LEU A CA 1
ATOM 1239 C C . LEU A 1 153 ? 20.647 6.139 25.443 1.00 13.98 173 LEU A C 1
ATOM 1240 O O . LEU A 1 153 ? 20.456 6.948 24.539 1.00 13.31 173 LEU A O 1
ATOM 1245 N N . GLU A 1 154 ? 20.612 4.829 25.233 1.00 15.61 174 GLU A N 1
ATOM 1246 C CA . GLU A 1 154 ? 20.384 4.335 23.872 1.00 15.21 174 GLU A CA 1
ATOM 1247 C C . GLU A 1 154 ? 19.001 4.797 23.382 1.00 15.01 174 GLU A C 1
ATOM 1248 O O . GLU A 1 154 ? 18.006 4.751 24.104 1.00 15.74 174 GLU A O 1
ATOM 1254 N N . ALA A 1 155 ? 18.951 5.216 22.118 1.00 14.04 175 ALA A N 1
ATOM 1255 C CA . ALA A 1 155 ? 17.732 5.841 21.541 1.00 13.01 175 ALA A CA 1
ATOM 1256 C C . ALA A 1 155 ? 16.418 5.108 21.783 1.00 13.95 175 ALA A C 1
ATOM 1257 O O . ALA A 1 155 ? 15.434 5.734 22.078 1.00 14.96 175 ALA A O 1
ATOM 1259 N N . ALA A 1 156 ? 16.414 3.795 21.598 1.00 16.11 176 ALA A N 1
ATOM 1260 C CA . ALA A 1 156 ? 15.193 3.020 21.702 1.00 15.84 176 ALA A CA 1
ATOM 1261 C C . ALA A 1 156 ? 14.646 2.954 23.126 1.00 17.92 176 ALA A C 1
ATOM 1262 O O . ALA A 1 156 ? 13.459 2.691 23.314 1.00 20.43 176 ALA A O 1
ATOM 1264 N N . THR A 1 157 ? 15.490 3.237 24.108 1.00 16.16 177 THR A N 1
ATOM 1265 C CA . THR A 1 157 ? 15.111 3.127 25.507 1.00 17.06 177 THR A CA 1
ATOM 1266 C C . THR A 1 157 ? 14.473 4.394 26.073 1.00 17.53 177 THR A C 1
ATOM 1267 O O . THR A 1 157 ? 13.969 4.388 27.184 1.00 19.84 177 THR A O 1
ATOM 1271 N N . LEU A 1 158 ? 14.535 5.495 25.326 1.00 15.25 178 LEU A N 1
ATOM 1272 C CA . LEU A 1 158 ? 14.094 6.747 25.873 1.00 16.19 178 LEU A CA 1
ATOM 1273 C C . LEU A 1 158 ? 12.584 6.817 26.213 1.00 18.65 178 LEU A C 1
ATOM 1274 O O . LEU A 1 158 ? 12.220 7.414 27.242 1.00 19.24 178 LEU A O 1
ATOM 1279 N N . PRO A 1 159 ? 11.710 6.202 25.413 1.00 18.34 179 PRO A N 1
ATOM 1280 C CA . PRO A 1 159 ? 10.274 6.294 25.812 1.00 19.04 179 PRO A CA 1
ATOM 1281 C C . PRO A 1 159 ? 9.997 5.637 27.151 1.00 20.30 179 PRO A C 1
ATOM 1282 O O . PRO A 1 159 ? 9.148 6.111 27.897 1.00 22.24 179 PRO A O 1
ATOM 1286 N N . A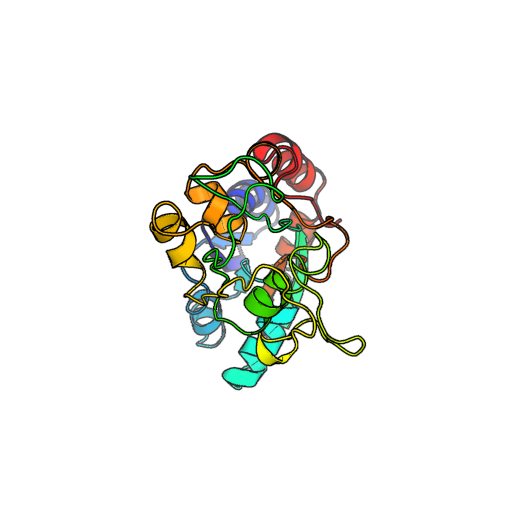RG A 1 160 ? 10.754 4.591 27.463 1.00 20.59 180 ARG A N 1
ATOM 1287 C CA . ARG A 1 160 ? 10.589 3.857 28.707 1.00 24.20 180 ARG A CA 1
ATOM 1288 C C . ARG A 1 160 ? 11.102 4.617 29.908 1.00 24.90 180 ARG A C 1
ATOM 1289 O O . ARG A 1 160 ? 10.706 4.288 31.047 1.00 24.08 180 ARG A O 1
ATOM 1297 N N . VAL A 1 161 ? 11.999 5.584 29.695 1.00 19.27 181 VAL A N 1
ATOM 1298 C CA . VAL A 1 161 ? 12.497 6.367 30.840 1.00 20.30 181 VAL A CA 1
ATOM 1299 C C . VAL A 1 161 ? 11.828 7.712 30.950 1.00 22.62 181 VAL A C 1
ATOM 1300 O O . VAL A 1 161 ? 12.112 8.453 31.880 1.00 19.36 181 VAL A O 1
ATOM 1304 N N . LEU A 1 162 ? 10.917 8.010 30.037 1.00 22.36 182 LEU A N 1
ATOM 1305 C CA . LEU A 1 162 ? 10.290 9.333 30.011 1.00 25.31 182 LEU A CA 1
ATOM 1306 C C . LEU A 1 162 ? 9.692 9.739 31.366 1.00 22.83 182 LEU A C 1
ATOM 1307 O O . LEU A 1 162 ? 9.897 10.873 31.794 1.00 23.94 182 LEU A O 1
ATOM 1312 N N . THR A 1 163 ? 9.021 8.826 32.076 1.00 24.11 183 THR A N 1
ATOM 1313 C CA . THR A 1 163 ? 8.426 9.159 33.386 1.00 24.37 183 THR A CA 1
ATOM 1314 C C . THR A 1 163 ? 9.421 9.246 34.553 1.00 26.09 183 THR A C 1
ATOM 1315 O O . THR A 1 163 ? 9.036 9.593 35.668 1.00 26.73 183 THR A O 1
ATOM 1319 N N A GLN A 1 164 ? 10.692 8.935 34.284 0.50 21.28 184 GLN A N 1
ATOM 1320 N N B GLN A 1 164 ? 10.693 8.959 34.277 0.50 21.83 184 GLN A N 1
ATOM 1321 C CA A GLN A 1 164 ? 11.742 8.953 35.288 0.50 22.74 184 GLN A CA 1
ATOM 1322 C CA B GLN A 1 164 ? 11.742 8.977 35.275 0.50 23.91 184 GLN A CA 1
ATOM 1323 C C A GLN A 1 164 ? 12.731 10.113 35.096 0.50 21.74 184 GLN A C 1
ATOM 1324 C C B GLN A 1 164 ? 12.605 10.232 35.218 0.50 22.84 184 GLN A C 1
ATOM 1325 O O A GLN A 1 164 ? 13.785 10.116 35.734 0.50 20.02 184 GLN A O 1
ATOM 1326 O O B GLN A 1 164 ? 13.411 10.459 36.109 0.50 26.20 184 GLN A O 1
ATOM 1337 N N . VAL A 1 165 ? 12.438 11.030 34.166 1.00 21.68 185 VAL A N 1
ATOM 1338 C CA . VAL A 1 165 ? 13.272 12.188 33.915 1.00 20.45 185 VAL A CA 1
ATOM 1339 C C . VAL A 1 165 ? 12.407 13.443 33.768 1.00 21.61 185 VAL A C 1
ATOM 1340 O O . VAL A 1 165 ? 11.197 13.350 33.628 1.00 20.06 185 VAL A O 1
ATOM 1344 N N . ASP A 1 166 ? 13.021 14.618 33.783 1.00 19.15 186 ASP A N 1
ATOM 1345 C CA . ASP A 1 166 ? 12.278 15.831 33.561 1.00 18.38 186 ASP A CA 1
ATOM 1346 C C . ASP A 1 166 ? 11.937 16.052 32.102 1.00 18.76 186 ASP A C 1
ATOM 1347 O O . ASP A 1 166 ? 10.909 16.672 31.803 1.00 21.76 186 ASP A O 1
ATOM 1360 N N . ALA A 1 168 ? 12.874 14.318 27.866 1.00 16.53 188 ALA A N 1
ATOM 1361 C CA . ALA A 1 168 ? 13.555 13.408 26.959 1.00 14.19 188 ALA A CA 1
ATOM 1362 C C . ALA A 1 168 ? 13.407 13.855 25.525 1.00 14.71 188 ALA A C 1
ATOM 1363 O O . ALA A 1 168 ? 12.333 14.243 25.084 1.00 16.83 188 ALA A O 1
ATOM 1365 N N . LEU A 1 169 ? 14.518 13.819 24.794 1.00 15.10 189 LEU A N 1
ATOM 1366 C CA . LEU A 1 169 ? 14.507 14.150 23.371 1.00 16.18 189 LEU A CA 1
ATOM 1367 C C . LEU A 1 169 ? 14.549 12.827 22.626 1.00 16.24 189 LEU A C 1
ATOM 1368 O O . LEU A 1 169 ? 15.557 12.133 22.665 1.00 16.12 189 LEU A O 1
ATOM 1373 N N . ILE A 1 170 ? 13.438 12.498 21.977 1.00 14.44 190 ILE A N 1
ATOM 1374 C CA . ILE A 1 170 ? 13.171 11.133 21.511 1.00 14.27 190 ILE A CA 1
ATOM 1375 C C . ILE A 1 170 ? 12.991 11.133 20.015 1.00 15.69 190 ILE A C 1
ATOM 1376 O O . ILE A 1 170 ? 12.204 11.915 19.492 1.00 15.33 190 ILE A O 1
ATOM 1381 N N . ASN A 1 171 ? 13.751 10.278 19.334 1.00 14.43 191 ASN A N 1
ATOM 1382 C CA . ASN A 1 171 ? 13.613 10.097 17.897 1.00 14.90 191 ASN A CA 1
ATOM 1383 C C . ASN A 1 171 ? 12.168 9.777 17.577 1.00 15.05 191 ASN A C 1
ATOM 1384 O O . ASN A 1 171 ? 11.501 8.951 18.249 1.00 14.97 191 ASN A O 1
ATOM 1389 N N . THR A 1 172 ? 11.681 10.385 16.508 1.00 13.51 192 THR A N 1
ATOM 1390 C CA . THR A 1 172 ? 10.232 10.306 16.213 1.00 14.74 192 THR A CA 1
ATOM 1391 C C . THR A 1 172 ? 9.738 8.867 15.945 1.00 15.20 192 THR A C 1
ATOM 1392 O O . THR A 1 172 ? 8.622 8.483 16.325 1.00 16.52 192 THR A O 1
ATOM 1396 N N . ASN A 1 173 ? 10.542 8.036 15.264 1.00 16.68 193 ASN A N 1
ATOM 1397 C CA . ASN A 1 173 ? 10.136 6.658 15.038 1.00 15.54 193 ASN A CA 1
ATOM 1398 C C . ASN A 1 173 ? 9.793 5.941 16.332 1.00 15.46 193 ASN A C 1
ATOM 1399 O O . ASN A 1 173 ? 8.751 5.281 16.415 1.00 19.44 193 ASN A O 1
ATOM 1404 N N . TYR A 1 174 ? 10.606 6.185 17.367 1.00 14.24 194 TYR A N 1
ATOM 1405 C CA . TYR A 1 174 ? 10.363 5.628 18.667 1.00 15.78 194 TYR A CA 1
ATOM 1406 C C . TYR A 1 174 ? 9.224 6.356 19.409 1.00 16.26 194 TYR A C 1
ATOM 1407 O O . TYR A 1 174 ? 8.423 5.714 20.065 1.00 17.37 194 TYR A O 1
ATOM 1416 N N . ALA A 1 175 ? 9.150 7.675 19.284 1.00 16.25 195 ALA A N 1
ATOM 1417 C CA . ALA A 1 175 ? 8.054 8.421 19.875 1.00 16.85 195 ALA A CA 1
ATOM 1418 C C . ALA A 1 175 ? 6.664 7.959 19.378 1.00 16.89 195 ALA A C 1
ATOM 1419 O O . ALA A 1 175 ? 5.759 7.774 20.174 1.00 18.68 195 ALA A O 1
ATOM 1421 N N . LEU A 1 176 ? 6.532 7.774 18.064 1.00 17.96 196 LEU A N 1
ATOM 1422 C CA . LEU A 1 176 ? 5.286 7.355 17.440 1.00 17.20 196 LEU A CA 1
ATOM 1423 C C . LEU A 1 176 ? 4.946 5.946 17.900 1.00 21.03 196 LEU A C 1
ATOM 1424 O O . LEU A 1 176 ? 3.810 5.661 18.149 1.00 19.72 196 LEU A O 1
ATOM 1429 N N . GLU A 1 177 ? 5.916 5.037 18.036 1.00 18.22 197 GLU A N 1
ATOM 1430 C CA . GLU A 1 177 ? 5.563 3.691 18.574 1.00 23.15 197 GLU A CA 1
ATOM 1431 C C . GLU A 1 177 ? 5.069 3.740 20.007 1.00 23.11 197 GLU A C 1
ATOM 1432 O O . GLU A 1 177 ? 4.275 2.899 20.442 1.00 25.05 197 GLU A O 1
ATOM 1438 N N . ALA A 1 178 ? 5.558 4.718 20.750 1.00 21.67 198 ALA A N 1
ATOM 1439 C CA . ALA A 1 178 ? 5.154 4.940 22.129 1.00 19.59 198 ALA A CA 1
ATOM 1440 C C . ALA A 1 178 ? 3.834 5.742 22.269 1.00 21.06 198 ALA A C 1
ATOM 1441 O O . ALA A 1 178 ? 3.459 6.087 23.381 1.00 21.98 198 ALA A O 1
ATOM 1443 N N . LYS A 1 179 ? 3.194 6.071 21.140 1.00 21.18 199 LYS A N 1
ATOM 1444 C CA . LYS A 1 179 ? 1.962 6.888 21.083 1.00 25.76 199 LYS A CA 1
ATOM 1445 C C . LYS A 1 179 ? 2.163 8.319 21.542 1.00 25.66 199 LYS A C 1
ATOM 1446 O O . LYS A 1 179 ? 1.215 8.957 21.965 1.00 30.18 199 LYS A O 1
ATOM 1452 N N . LEU A 1 180 ? 3.370 8.855 21.403 1.00 21.35 200 LEU A N 1
ATOM 1453 C CA . LEU A 1 180 ? 3.572 10.285 21.616 1.00 20.92 200 LEU A CA 1
ATOM 1454 C C . LEU A 1 180 ? 3.197 10.999 20.340 1.00 23.18 200 LEU A C 1
ATOM 1455 O O . LEU A 1 180 ? 3.297 10.443 19.245 1.00 23.20 200 LEU A O 1
ATOM 1460 N N . ASN A 1 181 ? 2.696 12.218 20.476 1.00 21.73 201 ASN A N 1
ATOM 1461 C CA . ASN A 1 181 ? 2.286 13.018 19.330 1.00 24.31 201 ASN A CA 1
ATOM 1462 C C . ASN A 1 181 ? 3.216 14.222 19.284 1.00 20.77 201 ASN A C 1
ATOM 1463 O O . ASN A 1 181 ? 3.072 15.130 20.072 1.00 21.39 201 ASN A O 1
ATOM 1468 N N . PRO A 1 182 ? 4.202 14.206 18.384 1.00 20.54 202 PRO A N 1
ATOM 1469 C CA . PRO A 1 182 ? 5.194 15.278 18.331 1.00 21.36 202 PRO A CA 1
ATOM 1470 C C . PRO A 1 182 ? 4.588 16.666 18.139 1.00 21.41 202 PRO A C 1
ATOM 1471 O O . PRO A 1 182 ? 5.048 17.645 18.741 1.00 22.42 202 PRO A O 1
ATOM 1475 N N . THR A 1 183 ? 3.588 16.766 17.278 1.00 20.17 203 THR A N 1
ATOM 1476 C CA . THR A 1 183 ? 2.998 18.059 16.960 1.00 24.74 203 THR A CA 1
ATOM 1477 C C . THR A 1 183 ? 2.159 18.621 18.147 1.00 28.06 203 THR A C 1
ATOM 1478 O O . THR A 1 183 ? 2.083 19.830 18.334 1.00 36.73 203 THR A O 1
ATOM 1482 N N . LYS A 1 184 ? 1.601 17.771 18.997 1.00 24.52 204 LYS A N 1
ATOM 1483 C CA . LYS A 1 184 ? 0.836 18.249 20.152 1.00 27.27 204 LYS A CA 1
ATOM 1484 C C . LYS A 1 184 ? 1.541 18.178 21.498 1.00 32.10 204 LYS A C 1
ATOM 1485 O O . LYS A 1 184 ? 1.258 18.983 22.368 1.00 36.20 204 LYS A O 1
ATOM 1491 N N . ASP A 1 185 ? 2.392 17.183 21.699 1.00 25.83 205 ASP A N 1
ATOM 1492 C CA . ASP A 1 185 ? 2.997 16.890 23.001 1.00 26.81 205 ASP A CA 1
ATOM 1493 C C . ASP A 1 185 ? 4.377 17.586 23.155 1.00 28.38 205 ASP A C 1
ATOM 1494 O O . ASP A 1 185 ? 4.790 17.809 24.274 1.00 27.85 205 ASP A O 1
ATOM 1499 N N . ALA A 1 186 ? 5.093 17.897 22.064 1.00 23.72 206 ALA A N 1
ATOM 1500 C CA . ALA A 1 186 ? 6.499 18.323 22.175 1.00 20.40 206 ALA A CA 1
ATOM 1501 C C . ALA A 1 186 ? 6.616 19.705 22.827 1.00 24.38 206 ALA A C 1
ATOM 1502 O O . ALA A 1 186 ? 5.835 20.604 22.518 1.00 22.07 206 ALA A O 1
ATOM 1504 N N . LEU A 1 187 ? 7.577 19.854 23.739 1.00 19.61 207 LEU A N 1
ATOM 1505 C CA . LEU A 1 187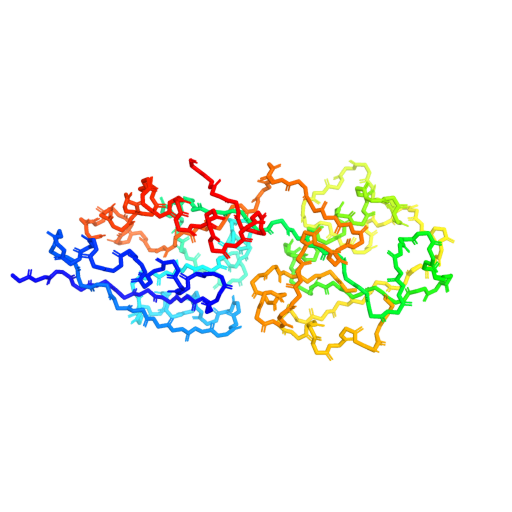 ? 7.905 21.167 24.322 1.00 19.58 207 LEU A CA 1
ATOM 1506 C C . LEU A 1 187 ? 8.758 22.011 23.416 1.00 22.28 207 LEU A C 1
ATOM 1507 O O . LEU A 1 187 ? 8.828 23.237 23.587 1.00 23.99 207 LEU A O 1
ATOM 1512 N N . ALA A 1 188 ? 9.486 21.356 22.518 1.00 20.84 208 ALA A N 1
ATOM 1513 C CA . ALA A 1 188 ? 10.309 21.987 21.499 1.00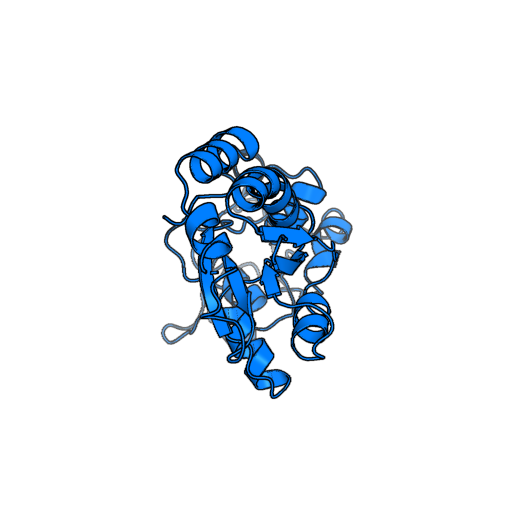 19.34 208 ALA A CA 1
ATOM 1514 C C . ALA A 1 188 ? 10.436 20.963 20.385 1.00 16.05 208 ALA A C 1
ATOM 1515 O O . ALA A 1 188 ? 10.349 19.772 20.621 1.00 17.07 208 ALA A O 1
ATOM 1517 N N . ILE A 1 189 ? 10.672 21.436 19.180 1.00 19.75 209 ILE A N 1
ATOM 1518 C CA . ILE A 1 189 ? 10.792 20.544 18.057 1.00 19.34 209 ILE A CA 1
ATOM 1519 C C . ILE A 1 189 ? 11.651 21.138 16.973 1.00 17.32 209 ILE A C 1
ATOM 1520 O O . ILE A 1 189 ? 11.659 22.368 16.781 1.00 19.12 209 ILE A O 1
ATOM 1525 N N . GLU A 1 190 ? 12.363 20.287 16.240 1.00 16.78 210 GLU A N 1
ATOM 1526 C CA . GLU A 1 190 ? 13.126 20.747 15.080 1.00 17.97 210 GLU A CA 1
ATOM 1527 C C . GLU A 1 190 ? 12.216 21.327 13.993 1.00 21.34 210 GLU A C 1
ATOM 1528 O O . GLU A 1 190 ? 11.035 20.956 13.887 1.00 20.24 210 GLU A O 1
ATOM 1534 N N . GLY A 1 191 ? 12.784 22.163 13.141 1.00 26.61 211 GLY A N 1
ATOM 1535 C CA . GLY A 1 191 ? 12.189 22.420 11.810 1.00 27.08 211 GLY A CA 1
ATOM 1536 C C . GLY A 1 191 ? 12.380 21.208 10.894 1.00 28.67 211 GLY A C 1
ATOM 1537 O O . GLY A 1 191 ? 13.148 20.281 11.212 1.00 25.84 211 GLY A O 1
ATOM 1538 N N . SER A 1 192 ? 11.722 21.188 9.735 1.00 28.20 212 SER A N 1
ATOM 1539 C CA . SER A 1 192 ? 11.895 20.039 8.834 1.00 30.09 212 SER A CA 1
ATOM 1540 C C . SER A 1 192 ? 12.987 20.217 7.786 1.00 28.50 212 SER A C 1
ATOM 1541 O O . SER A 1 192 ? 13.318 19.258 7.102 1.00 33.09 212 SER A O 1
ATOM 1544 N N . ASP A 1 193 ? 13.521 21.430 7.631 1.00 28.02 213 ASP A N 1
ATOM 1545 C CA . ASP A 1 193 ? 14.677 21.643 6.752 1.00 29.11 213 ASP A CA 1
ATOM 1546 C C . ASP A 1 193 ? 15.970 21.401 7.508 1.00 25.60 213 ASP A C 1
ATOM 1547 O O . ASP A 1 193 ? 16.560 22.309 8.077 1.00 30.13 213 ASP A O 1
ATOM 1552 N N . SER A 1 194 ? 16.374 20.146 7.555 1.00 23.05 214 SER A N 1
ATOM 1553 C CA . SER A 1 194 ? 17.382 19.713 8.505 1.00 19.34 214 SER A CA 1
ATOM 1554 C C . SER A 1 194 ? 18.356 18.769 7.840 1.00 15.45 214 SER A C 1
ATOM 1555 O O . SER A 1 194 ? 18.134 18.320 6.708 1.00 17.35 214 SER A O 1
ATOM 1558 N N . PRO A 1 195 ? 19.412 18.410 8.576 1.00 18.13 215 PRO A N 1
ATOM 1559 C CA . PRO A 1 195 ? 20.334 17.361 8.074 1.00 15.02 215 PRO A CA 1
ATOM 1560 C C . PRO A 1 195 ? 19.783 15.937 8.052 1.00 15.46 215 PRO A C 1
ATOM 1561 O O . PRO A 1 195 ? 20.517 15.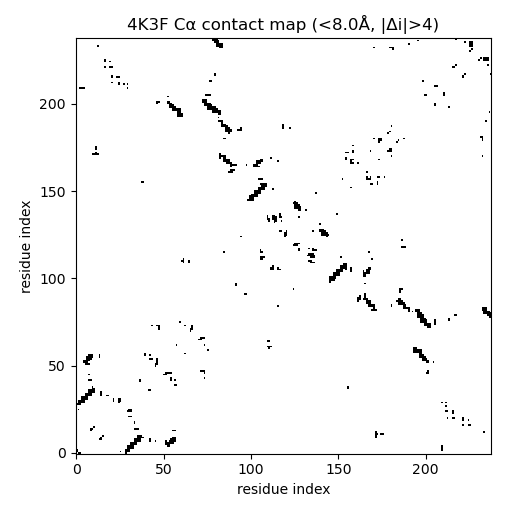025 7.694 1.00 16.07 215 PRO A O 1
ATOM 1565 N N . TYR A 1 196 ? 18.546 15.728 8.498 1.00 13.28 216 TYR A N 1
ATOM 1566 C CA . TYR A 1 196 ? 18.135 14.399 8.956 1.00 13.76 216 TYR A CA 1
ATOM 1567 C C . TYR A 1 196 ? 17.086 13.675 8.103 1.00 13.19 216 TYR A C 1
ATOM 1568 O O . TYR A 1 196 ? 16.321 12.827 8.596 1.00 14.41 216 TYR A O 1
ATOM 1577 N N . VAL A 1 197 ? 17.125 13.911 6.802 1.00 14.59 217 VAL A N 1
ATOM 1578 C CA . VAL A 1 197 ? 16.291 13.122 5.919 1.00 12.73 217 VAL A CA 1
ATOM 1579 C C . VAL A 1 197 ? 16.640 11.649 6.070 1.00 12.19 217 VAL A C 1
ATOM 1580 O O . VAL A 1 197 ? 17.809 11.274 6.129 1.00 11.87 217 VAL A O 1
ATOM 1584 N N . ASN A 1 198 ? 15.611 10.821 6.233 1.00 12.06 218 ASN A N 1
ATOM 1585 C CA . ASN A 1 198 ? 15.783 9.362 6.284 1.00 13.18 218 ASN A CA 1
ATOM 1586 C C . ASN A 1 198 ? 15.942 8.790 4.878 1.00 13.11 218 ASN A C 1
ATOM 1587 O O . ASN A 1 198 ? 15.226 9.182 3.959 1.00 13.94 218 ASN A O 1
ATOM 1592 N N . ILE A 1 199 ? 16.923 7.909 4.733 1.00 11.79 219 ILE A N 1
ATOM 1593 C CA . ILE A 1 199 ? 17.352 7.439 3.450 1.00 11.43 219 ILE A CA 1
ATOM 1594 C C . ILE A 1 199 ? 17.197 5.920 3.316 1.00 12.20 219 ILE A C 1
ATOM 1595 O O . ILE A 1 199 ? 17.405 5.153 4.255 1.00 14.73 219 ILE A O 1
ATOM 1600 N N . LEU A 1 200 ? 16.931 5.521 2.100 1.00 13.14 220 LEU A N 1
ATOM 1601 C CA . LEU A 1 200 ? 17.050 4.127 1.701 1.00 11.50 220 LEU A CA 1
ATOM 1602 C C . LEU A 1 200 ? 18.555 3.884 1.513 1.00 12.95 220 LEU A C 1
ATOM 1603 O O . LEU A 1 200 ? 19.205 4.674 0.840 1.00 14.23 220 LEU A O 1
ATOM 1608 N N . VAL A 1 201 ? 19.081 2.775 2.039 1.00 11.36 221 VAL A N 1
ATOM 1609 C CA . VAL A 1 201 ? 20.522 2.498 2.072 1.00 11.16 221 VAL A CA 1
ATOM 1610 C C . VAL A 1 201 ? 20.734 1.116 1.520 1.00 11.98 221 VAL A C 1
ATOM 1611 O O . VAL A 1 201 ? 19.959 0.174 1.800 1.00 14.02 221 VAL A O 1
ATOM 1615 N N . ALA A 1 202 ? 21.775 0.981 0.725 1.00 14.02 222 ALA A N 1
ATOM 1616 C CA . ALA A 1 202 ? 22.100 -0.318 0.143 1.00 12.16 222 ALA A CA 1
ATOM 1617 C C . ALA A 1 202 ? 23.588 -0.435 0.001 1.00 13.60 222 ALA A C 1
ATOM 1618 O O . ALA A 1 202 ? 24.302 0.134 0.818 1.00 13.37 222 ALA A O 1
ATOM 1620 N N . ARG A 1 203 ? 24.067 -1.195 -0.970 1.00 12.28 223 ARG A N 1
ATOM 1621 C CA . ARG A 1 203 ? 25.499 -1.425 -1.144 1.00 10.06 223 ARG A CA 1
ATOM 1622 C C . ARG A 1 203 ? 25.950 -0.942 -2.518 1.00 11.55 223 ARG A C 1
ATOM 1623 O O . ARG A 1 203 ? 25.136 -0.817 -3.416 1.00 13.24 223 ARG A O 1
ATOM 1631 N N . PRO A 1 204 ? 27.265 -0.746 -2.708 1.00 14.26 224 PRO A N 1
ATOM 1632 C CA . PRO A 1 204 ? 27.706 -0.466 -4.081 1.00 14.87 224 PRO A CA 1
ATOM 1633 C C . PRO A 1 204 ? 27.206 -1.436 -5.127 1.00 14.13 224 PRO A C 1
ATOM 1634 O O . PRO A 1 204 ? 26.912 -1.022 -6.248 1.00 14.60 224 PRO A O 1
ATOM 1638 N N . ASP A 1 205 ? 27.071 -2.717 -4.788 1.00 13.01 225 ASP A N 1
ATOM 1639 C CA . ASP A 1 205 ? 26.683 -3.725 -5.745 1.00 14.37 225 ASP A CA 1
ATOM 1640 C C . ASP A 1 205 ? 25.265 -3.591 -6.268 1.00 13.59 225 ASP A C 1
ATOM 1641 O O . ASP A 1 205 ? 24.989 -4.000 -7.408 1.00 14.45 225 ASP A O 1
ATOM 1646 N N . ASN A 1 206 ? 24.386 -3.015 -5.456 1.00 12.08 226 ASN A N 1
ATOM 1647 C CA . ASN A 1 206 ? 22.949 -2.970 -5.799 1.00 11.88 226 ASN A CA 1
ATOM 1648 C C . ASN A 1 206 ? 22.269 -1.624 -5.803 1.00 12.04 226 ASN A C 1
ATOM 1649 O O . ASN A 1 206 ? 21.095 -1.524 -6.142 1.00 13.58 226 ASN A O 1
ATOM 1654 N N . LYS A 1 207 ? 22.986 -0.580 -5.440 1.00 12.00 227 LYS A N 1
ATOM 1655 C CA . LYS A 1 207 ? 22.401 0.744 -5.447 1.00 12.52 227 LYS A CA 1
ATOM 1656 C C . LYS A 1 207 ? 21.765 1.076 -6.805 1.00 14.98 227 LYS A C 1
ATOM 1657 O O . LYS A 1 207 ? 20.728 1.727 -6.849 1.00 14.32 227 LYS A O 1
ATOM 1663 N N . ASP A 1 208 ? 22.444 0.693 -7.878 1.00 14.37 228 ASP A N 1
ATOM 1664 C CA . ASP A 1 208 ? 22.035 1.024 -9.235 1.00 15.77 228 ASP A CA 1
ATOM 1665 C C . ASP A 1 208 ? 21.438 -0.160 -9.964 1.00 14.83 228 ASP A C 1
ATOM 1666 O O . ASP A 1 208 ? 21.375 -0.190 -11.197 1.00 16.39 228 ASP A O 1
ATOM 1671 N N . SER A 1 209 ? 20.925 -1.102 -9.197 1.00 13.74 229 SER A N 1
ATOM 1672 C CA . SER A 1 209 ? 20.186 -2.226 -9.781 1.00 14.91 229 SER A CA 1
ATOM 1673 C C . SER A 1 209 ? 18.787 -1.784 -10.200 1.00 15.07 229 SER A C 1
ATOM 1674 O O . SER A 1 209 ? 18.259 -0.801 -9.715 1.00 15.34 229 SER A O 1
ATOM 1677 N N . ASP A 1 210 ? 18.217 -2.491 -11.157 1.00 16.18 230 ASP A N 1
ATOM 1678 C CA . ASP A 1 210 ? 16.858 -2.197 -11.605 1.00 18.12 230 ASP A CA 1
ATOM 1679 C C . ASP A 1 210 ? 15.863 -2.165 -10.438 1.00 16.52 230 ASP A C 1
ATOM 1680 O O . ASP A 1 210 ? 15.064 -1.240 -10.305 1.00 17.22 230 ASP A O 1
ATOM 1685 N N . ALA A 1 211 ? 15.879 -3.177 -9.596 1.00 15.95 231 ALA A N 1
ATOM 1686 C CA . ALA A 1 211 ? 14.906 -3.270 -8.516 1.00 15.52 231 ALA A CA 1
ATOM 1687 C C . ALA A 1 211 ? 15.087 -2.150 -7.513 1.00 14.04 231 ALA A C 1
ATOM 1688 O O . ALA A 1 211 ? 14.094 -1.545 -7.038 1.00 15.56 231 ALA A O 1
ATOM 1698 N N . GLN A 1 213 ? 16.303 0.784 -8.079 1.00 16.14 233 GLN A N 1
ATOM 1699 C CA . GLN A 1 213 ? 15.873 2.036 -8.670 1.00 14.56 233 GLN A CA 1
ATOM 1700 C C . GLN A 1 213 ? 14.356 2.148 -8.660 1.00 14.86 233 GLN A C 1
ATOM 1701 O O . GLN A 1 213 ? 13.829 3.254 -8.450 1.00 15.50 233 GLN A O 1
ATOM 1707 N N . LYS A 1 214 ? 13.671 1.040 -8.924 1.00 13.97 234 LYS A N 1
ATOM 1708 C CA . LYS A 1 214 ? 12.191 1.054 -8.910 1.00 13.09 234 LYS A CA 1
ATOM 1709 C C . LYS A 1 214 ? 11.724 1.374 -7.500 1.00 14.31 234 LYS A C 1
ATOM 1710 O O . LYS A 1 214 ? 10.807 2.164 -7.346 1.00 16.51 234 LYS A O 1
ATOM 1716 N N . LEU A 1 215 ? 12.329 0.763 -6.473 1.00 14.40 235 LEU A N 1
ATOM 1717 C CA . LEU A 1 215 ? 11.945 1.117 -5.092 1.00 14.76 235 LEU A CA 1
ATOM 1718 C C . LEU A 1 215 ? 12.170 2.580 -4.795 1.00 16.04 235 LEU A C 1
ATOM 1719 O O . LEU A 1 215 ? 11.299 3.243 -4.238 1.00 15.70 235 LEU A O 1
ATOM 1724 N N . ALA A 1 216 ? 13.371 3.090 -5.122 1.00 13.27 236 ALA A N 1
ATOM 1725 C CA . ALA A 1 216 ? 13.690 4.502 -4.922 1.00 13.53 236 ALA A CA 1
ATOM 1726 C C . ALA A 1 216 ? 12.633 5.429 -5.583 1.00 16.06 236 ALA A C 1
ATOM 1727 O O . ALA A 1 216 ? 12.170 6.404 -4.981 1.00 15.97 236 ALA A O 1
ATOM 1729 N N . LYS A 1 217 ? 12.250 5.126 -6.833 1.00 15.45 237 LYS A N 1
ATOM 1730 C CA . LYS A 1 217 ? 11.284 5.927 -7.551 1.00 16.94 237 LYS A CA 1
ATOM 1731 C C . LYS A 1 217 ? 9.921 5.848 -6.877 1.00 17.10 237 LYS A C 1
ATOM 1732 O O . LYS A 1 217 ? 9.261 6.861 -6.743 1.00 18.13 237 LYS A O 1
ATOM 1738 N N . ALA A 1 218 ? 9.504 4.661 -6.459 1.00 16.65 238 ALA A N 1
ATOM 1739 C CA . ALA A 1 218 ? 8.204 4.486 -5.772 1.00 17.84 238 ALA A CA 1
ATOM 1740 C C . ALA A 1 218 ? 8.155 5.279 -4.488 1.00 19.21 238 ALA A C 1
ATOM 1741 O O . ALA A 1 218 ? 7.114 5.818 -4.106 1.00 19.21 238 ALA A O 1
ATOM 1743 N N . LEU A 1 219 ? 9.303 5.399 -3.817 1.00 15.86 239 LEU A N 1
ATOM 1744 C CA . LEU A 1 219 ? 9.376 6.134 -2.549 1.00 14.92 239 LEU A CA 1
ATOM 1745 C C . LEU A 1 219 ? 9.321 7.636 -2.744 1.00 18.23 239 LEU A C 1
ATOM 1746 O O . LEU A 1 219 ? 9.258 8.352 -1.756 1.00 18.78 239 LEU A O 1
ATOM 1751 N N . HIS A 1 220 ? 9.396 8.110 -3.999 1.00 18.50 240 HIS A N 1
ATOM 1752 C CA . HIS A 1 220 ? 9.158 9.535 -4.333 1.00 17.27 240 HIS A CA 1
ATOM 1753 C C . HIS A 1 220 ? 7.806 9.733 -5.016 1.00 18.71 240 HIS A C 1
ATOM 1754 O O . HIS A 1 220 ? 7.540 10.814 -5.545 1.00 20.78 240 HIS A O 1
ATOM 1761 N N . SER A 1 221 ? 6.939 8.714 -4.978 1.00 20.09 241 SER A N 1
ATOM 1762 C CA . SER A 1 221 ? 5.687 8.763 -5.719 1.00 19.79 241 SER A CA 1
ATOM 1763 C C . SER A 1 221 ? 4.702 9.695 -5.017 1.00 19.27 241 SER A C 1
ATOM 1764 O O . SER A 1 221 ? 4.763 9.918 -3.798 1.00 18.16 241 SER A O 1
ATOM 1767 N N . ALA A 1 222 ? 3.792 10.253 -5.804 1.00 19.27 242 ALA A N 1
ATOM 1768 C CA . ALA A 1 222 ? 2.697 11.064 -5.249 1.00 19.01 242 ALA A CA 1
ATOM 1769 C C . ALA A 1 222 ? 1.861 10.269 -4.259 1.00 21.49 242 ALA A C 1
ATOM 1770 O O . ALA A 1 222 ? 1.390 10.818 -3.254 1.00 19.47 242 ALA A O 1
ATOM 1772 N N . GLU A 1 223 ? 1.727 8.958 -4.513 1.00 20.75 243 GLU A N 1
ATOM 1773 C CA . GLU A 1 223 ? 0.916 8.094 -3.649 1.00 22.15 243 GLU A CA 1
ATOM 1774 C C . GLU A 1 223 ? 1.554 7.929 -2.275 1.00 22.43 243 GLU A C 1
ATOM 1775 O O . GLU A 1 223 ? 0.858 7.934 -1.275 1.00 20.55 243 GLU A O 1
ATOM 1781 N N . ILE A 1 224 ? 2.885 7.779 -2.219 1.00 17.74 244 ILE A N 1
ATOM 1782 C CA . ILE A 1 224 ? 3.580 7.609 -0.944 1.00 17.50 244 ILE A CA 1
ATOM 1783 C C . ILE A 1 224 ? 3.589 8.925 -0.194 1.00 17.18 244 ILE A C 1
ATOM 1784 O O . ILE A 1 224 ? 3.465 8.956 1.023 1.00 18.28 244 ILE A O 1
ATOM 1789 N N . LYS A 1 225 ? 3.651 10.034 -0.941 1.00 18.66 245 LYS A N 1
ATOM 1790 C CA . LYS A 1 225 ? 3.619 11.351 -0.310 1.00 20.29 245 LYS A CA 1
ATOM 1791 C C . LYS A 1 225 ? 2.268 11.550 0.379 1.00 18.61 245 LYS A C 1
ATOM 1792 O O . LYS A 1 225 ? 2.191 11.956 1.528 1.00 17.35 245 LYS A O 1
ATOM 1798 N N . GLN A 1 226 ? 1.198 11.182 -0.320 1.00 20.38 246 GLN A N 1
ATOM 1799 C CA . GLN A 1 226 ? -0.135 11.282 0.242 1.00 21.69 246 GLN A CA 1
ATOM 1800 C C . GLN A 1 226 ? -0.265 10.418 1.486 1.00 20.21 246 GLN A C 1
ATOM 1801 O O . GLN A 1 226 ? -0.835 10.861 2.492 1.00 20.21 246 GLN A O 1
ATOM 1807 N N . PHE A 1 227 ? 0.212 9.173 1.406 1.00 20.24 247 PHE A N 1
ATOM 1808 C CA . PHE A 1 227 ? 0.113 8.292 2.559 1.00 18.59 247 PHE A CA 1
ATOM 1809 C C . PHE A 1 227 ? 0.809 8.940 3.756 1.00 18.09 247 PHE A C 1
ATOM 1810 O O . PHE A 1 227 ? 0.293 8.957 4.858 1.00 19.33 247 PHE A O 1
ATOM 1818 N N . ILE A 1 228 ? 2.027 9.441 3.540 1.00 18.52 248 ILE A N 1
ATOM 1819 C CA . ILE A 1 228 ? 2.819 10.017 4.640 1.00 21.55 248 ILE A CA 1
ATOM 1820 C C . ILE A 1 228 ? 2.062 11.195 5.263 1.00 21.28 248 ILE A C 1
ATOM 1821 O O . ILE A 1 228 ? 1.968 11.337 6.482 1.00 20.42 248 ILE A O 1
ATOM 1826 N N . GLN A 1 229 ? 1.539 12.055 4.415 1.00 22.10 249 GLN A N 1
ATOM 1827 C CA . GLN A 1 229 ? 0.812 13.225 4.903 1.00 20.84 249 GLN A CA 1
ATOM 1828 C C . GLN A 1 229 ? -0.431 12.890 5.761 1.00 22.83 249 GLN A C 1
ATOM 1829 O O . GLN A 1 229 ? -0.633 13.424 6.876 1.00 23.02 249 GLN A O 1
ATOM 1835 N N . GLU A 1 230 ? -1.283 12.021 5.234 1.00 22.48 250 GLU A N 1
ATOM 1836 C CA . GLU A 1 230 ? -2.535 11.671 5.919 1.00 23.29 250 GLU A CA 1
ATOM 1837 C C . GLU A 1 230 ? -2.289 10.786 7.146 1.00 23.77 250 GLU A C 1
ATOM 1838 O O . GLU A 1 230 ? -2.977 10.919 8.149 1.00 25.07 250 GLU A O 1
ATOM 1844 N N . LYS A 1 231 ? -1.300 9.886 7.070 1.00 20.34 251 LYS A N 1
ATOM 1845 C CA . LYS A 1 231 ? -1.091 8.931 8.160 1.00 20.78 251 LYS A CA 1
ATOM 1846 C C . LYS A 1 231 ? -0.461 9.608 9.381 1.00 21.66 251 LYS A C 1
ATOM 1847 O O . LYS A 1 231 ? -0.884 9.380 10.514 1.00 24.32 251 LYS A O 1
ATOM 1853 N N . TYR A 1 232 ? 0.567 10.424 9.157 1.00 20.68 252 TYR A N 1
ATOM 1854 C CA . TYR A 1 232 ? 1.368 10.942 10.262 1.00 19.83 252 TYR A CA 1
ATOM 1855 C C . TYR A 1 232 ? 1.057 12.393 10.605 1.00 19.73 252 TYR A C 1
ATOM 1856 O O . TYR A 1 232 ? 1.577 12.891 11.595 1.00 20.63 252 TYR A O 1
ATOM 1865 N N . LYS A 1 233 ? 0.277 13.071 9.766 1.00 22.28 253 LYS A N 1
ATOM 1866 C CA . LYS A 1 233 ? -0.306 14.392 10.112 1.00 25.99 253 LYS A CA 1
ATOM 1867 C C . LYS A 1 233 ? 0.781 15.393 10.580 1.00 24.27 253 LYS A C 1
ATOM 1868 O O . LYS A 1 233 ? 0.648 16.098 11.601 1.00 24.29 253 LYS A O 1
ATOM 1874 N N . GLY A 1 234 ? 1.861 15.433 9.805 1.00 22.70 254 GLY A N 1
ATOM 1875 C CA . GLY A 1 234 ? 2.923 16.405 10.020 1.00 22.76 254 GLY A CA 1
ATOM 1876 C C . GLY A 1 234 ? 4.068 15.897 10.890 1.00 21.00 254 GLY A C 1
ATOM 1877 O O . GLY A 1 234 ? 5.118 16.534 10.954 1.00 23.65 254 GLY A O 1
ATOM 1878 N N . ALA A 1 235 ? 3.904 14.756 11.565 1.00 19.29 255 ALA A N 1
ATOM 1879 C CA . ALA A 1 235 ? 5.015 14.205 12.367 1.00 19.62 255 ALA A CA 1
ATOM 1880 C C . ALA A 1 235 ? 6.137 13.639 11.507 1.00 19.18 255 ALA A C 1
ATOM 1881 O O . ALA A 1 235 ? 7.323 13.532 11.960 1.00 17.90 255 ALA A O 1
ATOM 1883 N N . VAL A 1 236 ? 5.772 13.250 10.281 1.00 17.74 256 VAL A N 1
ATOM 1884 C CA . VAL A 1 236 ? 6.684 12.711 9.281 1.00 17.05 256 VAL A CA 1
ATOM 1885 C C . VAL A 1 236 ? 6.441 13.539 8.029 1.00 17.20 256 VAL A C 1
ATOM 1886 O O . VAL A 1 236 ? 5.287 13.679 7.591 1.00 19.44 256 VAL A O 1
ATOM 1890 N N . VAL A 1 237 ? 7.499 14.187 7.552 1.00 18.42 257 VAL A N 1
ATOM 1891 C CA . VAL A 1 237 ? 7.412 15.133 6.461 1.00 16.98 257 VAL A CA 1
ATOM 1892 C C . VAL A 1 237 ? 8.061 14.542 5.214 1.00 16.54 257 VAL A C 1
ATOM 1893 O O . VAL A 1 237 ? 9.246 14.146 5.255 1.00 16.64 257 VAL A O 1
ATOM 1897 N N . PRO A 1 238 ? 7.332 14.446 4.089 1.00 17.23 258 PRO A N 1
ATOM 1898 C CA . PRO A 1 238 ? 7.972 14.012 2.881 1.00 18.53 258 PRO A CA 1
ATOM 1899 C C . PRO A 1 238 ? 9.161 14.910 2.476 1.00 18.20 258 PRO A C 1
ATOM 1900 O O . PRO A 1 238 ? 9.094 16.147 2.610 1.00 18.20 258 PRO A O 1
ATOM 1904 N N . ALA A 1 239 ? 10.214 14.293 1.951 1.00 19.14 259 ALA A N 1
ATOM 1905 C CA . ALA A 1 239 ? 11.449 14.980 1.622 1.00 17.80 259 ALA A CA 1
ATOM 1906 C C . ALA A 1 239 ? 11.611 15.048 0.104 1.00 23.15 259 ALA A C 1
ATOM 1907 O O . ALA A 1 239 ? 12.706 14.907 -0.418 1.00 27.49 259 ALA A O 1
ATOM 1909 N N . PHE A 1 240 ? 10.490 15.200 -0.584 1.00 21.06 260 PHE A N 1
ATOM 1910 C CA . PHE A 1 240 ? 10.484 15.228 -2.041 1.00 24.42 260 PHE A CA 1
ATOM 1911 C C . PHE A 1 240 ? 9.211 15.954 -2.489 1.00 29.87 260 PHE A C 1
ATOM 1912 O O . PHE A 1 240 ? 8.355 16.336 -1.660 1.00 25.14 260 PHE A O 1
#

Organism: Pseudomonas aeruginosa (strain ATCC 15692 / DSM 22644 / CIP 104116 / JCM 14847 / LMG 12228 / 1C / PRS 101 / PAO1) (NCBI:txid208964)

Radius of gyration: 18.45 Å; Cα contacts (8 Å, |Δi|>4): 503; chains: 1; bounding box: 37×43×51 Å

Solvent-accessible surface area: 10691 Å² total